Protein AF-A0A117SLN0-F1 (afdb_monomer_lite)

Sequence (220 aa):
MFHHNGNNTPGLVTRYDLVVLDEVQSIQGDSTGELVAGLKVYLESGRFSRGNTEASAEAGFVMLGNITLDEDHNPMYMEDGIFNEIPNFLRETAFIDRLHGIIAGWLMPRISKDTPSKYLGFKGDFFSEVLHNLRSEPQFTDYVNLNMHLLNCNDLRDRKAIVRLATAYLKIIFPDLNVTNEEFVKYCVRPAVDLRQRIRDELYKMDREYAKAKIEVADG

Radius of gyration: 18.85 Å; chains: 1; bounding box: 48×46×51 Å

Foldseek 3Di:
DQADPVPRDGDPQAPDQADEAEAQLPDDADPVLQVLVQLLCCLVPQWGDRPPDIDHGNHHYYYHHDADADPVLHGPCVLLFRCVSGDPSCLDLSNLLSDLFDDPCSPDDDDDPPNDDPDDDDDPVVVVVLVVVLVPDCVLLVVCVVLWDKDQQPDPSNVVSLSNQLSSQCCVPPVVNPDDSVRSCVRRRVVSNNGSLSSLSRSVSSDVVRDNTDMDTDDD

Secondary structure (DSSP, 8-state):
--EETTTTEE-GGGT-SEEEE-SGGGPPPPTT-HHHHHHHHHHHHSEEEETTEEEE---EEEE-----B-TTS-BTTTTT-GGGGS-GGG--HHHHTT------GGGSPPP-TT-S-SS----HHHHHHHHHHHHT-THHHHHHHHH--EES---HHHHHHHHHHHHHHHHHH-TT----HHHHIIIIIHHHHHHHHHHHHHHHHH-TTS-----EEPP-

pLDDT: mean 89.31, std 8.75, range [56.56, 98.5]

Structure (mmCIF, N/CA/C/O backbone):
data_AF-A0A117SLN0-F1
#
_entry.id   AF-A0A117SLN0-F1
#
loop_
_atom_site.group_PDB
_atom_site.id
_atom_site.type_symbol
_atom_site.label_atom_id
_atom_site.label_alt_id
_atom_site.label_comp_id
_atom_site.label_asym_id
_atom_site.label_entity_id
_atom_site.label_seq_id
_atom_site.pdbx_PDB_ins_code
_atom_site.Cartn_x
_atom_site.Cartn_y
_atom_site.Cartn_z
_atom_site.occupancy
_atom_site.B_iso_or_equiv
_atom_site.auth_seq_id
_atom_site.auth_comp_id
_atom_site.auth_asym_id
_atom_site.auth_atom_id
_atom_site.pdbx_PDB_model_num
ATOM 1 N N . MET A 1 1 ? 5.416 9.900 -17.569 1.00 73.00 1 MET A N 1
ATOM 2 C CA . MET A 1 1 ? 5.181 9.848 -16.107 1.00 73.00 1 MET A CA 1
ATOM 3 C C . MET A 1 1 ? 5.643 11.126 -15.408 1.00 73.00 1 MET A C 1
ATOM 5 O O . MET A 1 1 ? 4.794 11.834 -14.887 1.00 73.00 1 MET A O 1
ATOM 9 N N . PHE A 1 2 ? 6.937 11.459 -15.450 1.00 72.69 2 PHE A N 1
ATOM 10 C CA . PHE A 1 2 ? 7.513 12.598 -14.714 1.00 72.69 2 PHE A CA 1
ATOM 11 C C . PHE A 1 2 ? 7.521 13.923 -15.489 1.00 72.69 2 PHE A C 1
ATOM 13 O O . PHE A 1 2 ? 7.229 14.980 -14.934 1.00 72.69 2 PHE A O 1
ATOM 20 N N . HIS A 1 3 ? 7.782 13.872 -16.796 1.00 71.75 3 HIS A N 1
ATOM 21 C CA . HIS A 1 3 ? 7.861 15.058 -17.643 1.00 71.75 3 HIS A CA 1
ATOM 22 C C . HIS A 1 3 ? 7.414 14.744 -19.073 1.00 71.75 3 HIS A C 1
ATOM 24 O O . HIS A 1 3 ? 7.568 13.612 -19.535 1.00 71.75 3 HIS A O 1
ATOM 30 N N . HIS A 1 4 ? 6.847 15.732 -19.768 1.00 64.56 4 HIS A N 1
ATOM 31 C CA . HIS A 1 4 ? 6.574 15.634 -21.198 1.00 64.56 4 HIS A CA 1
ATOM 32 C C . HIS A 1 4 ? 7.542 16.537 -21.968 1.00 64.56 4 HIS A C 1
ATOM 34 O O . HIS A 1 4 ? 7.399 17.760 -21.963 1.00 64.56 4 HIS A O 1
ATOM 40 N N . ASN A 1 5 ? 8.526 15.924 -22.634 1.00 61.88 5 ASN A N 1
ATOM 41 C CA . ASN A 1 5 ? 9.625 16.641 -23.290 1.00 61.88 5 ASN A CA 1
ATOM 42 C C . ASN A 1 5 ? 9.172 17.501 -24.483 1.00 61.88 5 ASN A C 1
ATOM 44 O O . ASN A 1 5 ? 9.809 18.510 -24.755 1.00 61.88 5 ASN A O 1
ATOM 48 N N . GLY A 1 6 ? 8.065 17.153 -25.154 1.00 63.31 6 GLY A N 1
ATOM 49 C CA . GLY A 1 6 ? 7.573 17.893 -26.325 1.00 63.31 6 GLY A CA 1
ATOM 50 C C . GLY A 1 6 ? 7.008 19.280 -26.003 1.00 63.31 6 GLY A C 1
ATOM 51 O O . GLY A 1 6 ? 7.263 20.225 -26.739 1.00 63.31 6 GLY A O 1
ATOM 52 N N . ASN A 1 7 ? 6.299 19.419 -24.875 1.00 65.75 7 ASN A N 1
ATOM 53 C CA . ASN A 1 7 ? 5.601 20.666 -24.515 1.00 65.75 7 ASN A CA 1
ATOM 54 C C . ASN A 1 7 ? 6.098 21.293 -23.201 1.00 65.75 7 ASN A C 1
ATOM 56 O O . ASN A 1 7 ? 5.479 22.230 -22.702 1.00 65.75 7 ASN A O 1
ATOM 60 N N . ASN A 1 8 ? 7.174 20.766 -22.602 1.00 62.88 8 ASN A N 1
ATOM 61 C CA . ASN A 1 8 ? 7.709 21.202 -21.303 1.00 62.88 8 ASN A CA 1
ATOM 62 C C . ASN A 1 8 ? 6.635 21.280 -20.196 1.00 62.88 8 ASN A C 1
ATOM 64 O O . ASN A 1 8 ? 6.644 22.167 -19.339 1.00 62.88 8 ASN A O 1
ATOM 68 N N . THR A 1 9 ? 5.662 20.368 -20.230 1.00 68.25 9 THR A N 1
ATOM 69 C CA . THR A 1 9 ? 4.570 20.346 -19.256 1.00 68.25 9 THR A CA 1
ATOM 70 C C . THR A 1 9 ? 4.876 19.386 -18.105 1.00 68.25 9 THR A C 1
ATOM 72 O O . THR A 1 9 ? 5.398 18.291 -18.356 1.00 68.25 9 THR A O 1
ATOM 75 N N . PRO A 1 10 ? 4.487 19.731 -16.860 1.00 69.50 10 PRO A N 1
ATOM 76 C CA . PRO A 1 10 ? 4.591 18.829 -15.715 1.00 69.50 10 PRO A CA 1
ATOM 77 C C . PRO A 1 10 ? 3.873 17.496 -15.972 1.00 69.50 10 PRO A C 1
ATOM 79 O O . PRO A 1 10 ? 2.776 17.493 -16.550 1.00 69.50 10 PRO A O 1
ATOM 82 N N . GLY A 1 11 ? 4.505 16.383 -15.579 1.00 79.56 11 GLY A N 1
ATOM 83 C CA . GLY A 1 11 ? 3.992 15.024 -15.768 1.00 79.56 11 GLY A CA 1
ATOM 84 C C . GLY A 1 11 ? 2.858 14.645 -14.810 1.00 79.56 11 GLY A C 1
ATOM 85 O O . GLY A 1 11 ? 2.457 15.426 -13.952 1.00 79.56 11 GLY A O 1
ATOM 86 N N . LEU A 1 12 ? 2.342 13.422 -14.948 1.00 83.56 12 LEU A N 1
ATOM 87 C CA . LEU A 1 12 ? 1.153 12.930 -14.237 1.00 83.56 12 LEU A CA 1
ATOM 88 C C . LEU A 1 12 ? 1.274 13.043 -12.712 1.00 83.56 12 LEU A C 1
ATOM 90 O O . LEU A 1 12 ? 0.340 13.498 -12.063 1.00 83.56 12 LEU A O 1
ATOM 94 N N . VAL A 1 13 ? 2.443 12.716 -12.154 1.00 85.25 13 VAL A N 1
ATOM 95 C CA . VAL A 1 13 ? 2.683 12.733 -10.697 1.00 85.25 13 VAL A CA 1
ATOM 96 C C . VAL A 1 13 ? 2.523 14.122 -10.063 1.00 85.25 13 VAL A C 1
ATOM 98 O O . VAL A 1 13 ? 2.329 14.228 -8.862 1.00 85.25 13 VAL A O 1
ATOM 101 N N . THR A 1 14 ? 2.578 15.194 -10.859 1.00 84.38 14 THR A N 1
ATOM 102 C CA . THR A 1 14 ? 2.384 16.574 -10.372 1.00 84.38 14 THR A CA 1
ATOM 103 C C . THR A 1 14 ? 0.935 17.052 -10.423 1.00 84.38 14 THR A C 1
ATOM 105 O O . THR A 1 14 ? 0.649 18.152 -9.966 1.00 84.38 14 THR A O 1
ATOM 108 N N . ARG A 1 15 ? 0.032 16.274 -11.033 1.00 85.31 15 ARG A N 1
ATOM 109 C CA . ARG A 1 15 ? -1.346 16.699 -11.330 1.00 85.31 15 ARG A CA 1
ATOM 110 C C . ARG A 1 15 ? -2.416 15.891 -10.608 1.00 85.31 15 ARG A C 1
ATOM 112 O O . ARG A 1 15 ? -3.550 16.344 -10.550 1.00 85.31 15 ARG A O 1
ATOM 119 N N . TYR A 1 16 ? -2.075 14.698 -10.134 1.00 90.12 16 TYR A N 1
ATOM 120 C CA . TYR A 1 16 ? -3.024 13.739 -9.579 1.00 90.12 16 TYR A CA 1
ATOM 121 C C . TYR A 1 16 ? -2.549 13.240 -8.217 1.00 90.12 16 TYR A C 1
ATOM 123 O O . TYR A 1 16 ? -1.349 13.071 -8.012 1.00 90.12 16 TYR A O 1
ATOM 131 N N . ASP A 1 17 ? -3.486 12.913 -7.327 1.00 91.19 17 ASP A N 1
ATOM 132 C CA . ASP A 1 17 ? -3.182 12.297 -6.026 1.00 91.19 17 ASP A CA 1
ATOM 133 C C . ASP A 1 17 ? -2.729 10.841 -6.132 1.00 91.19 17 ASP A C 1
ATOM 135 O O . ASP A 1 17 ? -2.174 10.289 -5.180 1.00 91.19 17 ASP A O 1
ATOM 139 N N . LEU A 1 18 ? -3.000 10.195 -7.267 1.00 91.62 18 LEU A N 1
ATOM 140 C CA . LEU A 1 18 ? -2.724 8.789 -7.515 1.00 91.62 18 LEU A CA 1
ATOM 141 C C . LEU A 1 18 ? -2.413 8.566 -8.995 1.00 91.62 18 LEU A C 1
ATOM 143 O O . LEU A 1 18 ? -3.148 9.015 -9.872 1.00 91.62 18 LEU A O 1
ATOM 147 N N . VAL A 1 19 ? -1.345 7.821 -9.264 1.00 91.44 19 VAL A N 1
ATOM 148 C CA . VAL A 1 19 ? -1.029 7.281 -10.586 1.00 91.44 19 VAL A CA 1
ATOM 149 C C . VAL A 1 19 ? -1.164 5.764 -10.528 1.00 91.44 19 VAL A C 1
ATOM 151 O O . VAL A 1 19 ? -0.517 5.110 -9.709 1.00 91.44 19 VAL A O 1
ATOM 154 N N . VAL A 1 20 ? -2.007 5.215 -11.402 1.00 91.94 20 VAL A N 1
ATOM 155 C CA . VAL A 1 20 ? -2.214 3.771 -11.542 1.00 91.94 20 VAL A CA 1
ATOM 156 C C . VAL A 1 20 ? -1.526 3.293 -12.814 1.00 91.94 20 VAL A C 1
ATOM 158 O O . VAL A 1 20 ? -1.751 3.843 -13.891 1.00 91.94 20 VAL A O 1
ATOM 161 N N . LEU A 1 21 ? -0.679 2.281 -12.676 1.00 89.12 21 LEU A N 1
ATOM 162 C CA . LEU A 1 21 ? -0.133 1.511 -13.781 1.00 89.12 21 LEU A CA 1
ATOM 163 C C . LEU A 1 21 ? -0.928 0.224 -13.915 1.00 89.12 21 LEU A C 1
ATOM 165 O O . LEU A 1 21 ? -0.765 -0.685 -13.103 1.00 89.12 21 LEU A O 1
ATOM 169 N N . ASP A 1 22 ? -1.790 0.176 -14.920 1.00 89.75 22 ASP A N 1
ATOM 170 C CA . ASP A 1 22 ? -2.518 -1.040 -15.250 1.00 89.75 22 ASP A CA 1
ATOM 171 C C . ASP A 1 22 ? -1.654 -1.992 -16.085 1.00 89.75 22 ASP A C 1
ATOM 173 O O . ASP A 1 22 ? -0.730 -1.550 -16.772 1.00 89.75 22 ASP A O 1
ATOM 177 N N . GLU A 1 23 ? -1.943 -3.288 -15.990 1.00 85.38 23 GLU A N 1
ATOM 178 C CA . GLU A 1 23 ? -1.246 -4.363 -16.704 1.00 85.38 23 GLU A CA 1
ATOM 179 C C . GLU A 1 23 ? 0.281 -4.223 -16.655 1.00 85.38 23 GLU A C 1
ATOM 181 O O . GLU A 1 23 ? 0.964 -4.223 -17.682 1.00 85.38 23 GLU A O 1
ATOM 186 N N . VAL A 1 24 ? 0.841 -4.118 -15.446 1.00 87.44 24 VAL A N 1
ATOM 187 C CA . VAL A 1 24 ? 2.263 -3.801 -15.230 1.00 87.44 24 VAL A CA 1
ATOM 188 C C . VAL A 1 24 ? 3.220 -4.755 -15.966 1.00 87.44 24 VAL A C 1
ATOM 190 O O . VAL A 1 24 ? 4.329 -4.367 -16.315 1.00 87.44 24 VAL A O 1
ATOM 193 N N . GLN A 1 25 ? 2.774 -5.980 -16.261 1.00 83.69 25 GLN A N 1
ATOM 194 C CA . GLN A 1 25 ? 3.475 -6.996 -17.059 1.00 83.69 25 GLN A CA 1
ATOM 195 C C . GLN A 1 25 ? 3.782 -6.556 -18.498 1.00 83.69 25 GLN A C 1
ATOM 197 O O . GLN A 1 25 ? 4.783 -6.975 -19.073 1.00 83.69 25 GLN A O 1
ATOM 202 N N . SER A 1 26 ? 2.918 -5.724 -19.079 1.00 81.44 26 SER A N 1
ATOM 203 C CA . SER A 1 26 ? 3.022 -5.236 -20.458 1.00 81.44 26 SER A CA 1
ATOM 204 C C . SER A 1 26 ? 3.951 -4.029 -20.603 1.00 81.44 26 SER A C 1
ATOM 206 O O . SER A 1 26 ? 4.344 -3.669 -21.717 1.00 81.44 26 SER A O 1
ATOM 208 N N . ILE A 1 27 ? 4.309 -3.392 -19.485 1.00 80.25 27 ILE A N 1
ATOM 209 C CA . ILE A 1 27 ? 5.101 -2.169 -19.496 1.00 80.25 27 ILE A CA 1
ATOM 210 C C . ILE A 1 27 ? 6.517 -2.508 -19.937 1.00 80.25 27 ILE A C 1
ATOM 212 O O . ILE A 1 27 ? 7.191 -3.352 -19.350 1.00 80.25 27 ILE A O 1
ATOM 216 N N . GLN A 1 28 ? 6.981 -1.806 -20.965 1.00 73.38 28 GLN A N 1
ATOM 217 C CA . GLN A 1 28 ? 8.361 -1.878 -21.419 1.00 73.38 28 GLN A CA 1
ATOM 218 C C . GLN A 1 28 ? 9.152 -0.744 -20.775 1.00 73.38 28 GLN A C 1
ATOM 220 O O . GLN A 1 28 ? 8.734 0.416 -20.803 1.00 73.38 28 GLN A O 1
ATOM 225 N N . GLY A 1 29 ? 10.287 -1.091 -20.171 1.00 67.75 29 GLY A N 1
ATOM 226 C CA . GLY A 1 29 ? 11.245 -0.101 -19.698 1.00 67.75 29 GLY A CA 1
ATOM 227 C C . GLY A 1 29 ? 11.821 0.690 -20.870 1.00 67.75 29 GLY A C 1
ATOM 228 O O . GLY A 1 29 ? 11.853 0.216 -22.008 1.00 67.75 29 GLY A O 1
ATOM 229 N N . ASP A 1 30 ? 12.293 1.898 -20.593 1.00 70.88 30 ASP A N 1
ATOM 230 C CA . ASP A 1 30 ? 13.107 2.618 -21.556 1.00 70.88 30 ASP A CA 1
ATOM 231 C C . ASP A 1 30 ? 14.458 1.906 -21.722 1.00 70.88 30 ASP A C 1
ATOM 233 O O . ASP A 1 30 ? 15.013 1.363 -20.766 1.00 70.88 30 ASP A O 1
ATOM 237 N N . SER A 1 31 ? 15.017 1.923 -22.934 1.00 64.06 31 SER A N 1
ATOM 238 C CA . SER A 1 31 ? 16.308 1.282 -23.238 1.00 64.06 31 SER A CA 1
ATOM 239 C C . SER A 1 31 ? 17.471 1.803 -22.383 1.00 64.06 31 SER A C 1
ATOM 241 O O . SER A 1 31 ? 18.517 1.166 -22.309 1.00 64.06 31 SER A O 1
ATOM 243 N N . THR A 1 32 ? 17.290 2.968 -21.760 1.00 67.94 32 THR A N 1
ATOM 244 C CA . THR A 1 32 ? 18.255 3.691 -20.928 1.00 67.94 32 THR A CA 1
ATOM 245 C C . THR A 1 32 ? 18.074 3.469 -19.420 1.00 67.94 32 THR A C 1
ATOM 247 O O . THR A 1 32 ? 18.972 3.817 -18.657 1.00 67.94 32 THR A O 1
ATOM 250 N N . GLY A 1 33 ? 16.966 2.866 -18.968 1.00 72.50 33 GLY A N 1
ATOM 251 C CA . GLY A 1 33 ? 16.665 2.634 -17.547 1.00 72.50 33 GLY A CA 1
ATOM 252 C C . GLY A 1 33 ? 16.317 3.889 -16.724 1.00 72.50 33 GLY A C 1
ATOM 253 O O . GLY A 1 33 ? 16.206 3.817 -15.495 1.00 72.50 33 GLY A O 1
ATOM 254 N N . GLU A 1 34 ? 16.123 5.039 -17.369 1.00 76.88 34 GLU A N 1
ATOM 255 C CA . GLU A 1 34 ? 15.769 6.320 -16.754 1.00 76.88 34 GLU A CA 1
ATOM 256 C C . GLU A 1 34 ? 14.427 6.258 -16.024 1.00 76.88 34 GLU A C 1
ATOM 258 O O . GLU A 1 34 ? 14.277 6.864 -14.959 1.00 76.88 34 GLU A O 1
ATOM 263 N N . LEU A 1 35 ? 13.452 5.504 -16.547 1.00 76.31 35 LEU A N 1
ATOM 264 C CA . LEU A 1 35 ? 12.140 5.373 -15.914 1.00 76.31 35 LEU A CA 1
ATOM 265 C C . LEU A 1 35 ? 12.265 4.740 -14.525 1.00 76.31 35 LEU A C 1
ATOM 267 O O . LEU A 1 35 ? 11.653 5.215 -13.568 1.00 76.31 35 LEU A O 1
ATOM 271 N N . VAL A 1 36 ? 13.080 3.691 -14.409 1.00 76.38 36 VAL A N 1
ATOM 272 C CA . VAL A 1 36 ? 13.295 2.965 -13.151 1.00 76.38 36 VAL A CA 1
ATOM 273 C C . VAL A 1 36 ? 14.080 3.799 -12.161 1.00 76.38 36 VAL A C 1
ATOM 275 O O . VAL A 1 36 ? 13.714 3.874 -10.987 1.00 76.38 36 VAL A O 1
ATOM 278 N N . ALA A 1 37 ? 15.148 4.448 -12.626 1.00 79.50 37 ALA A N 1
ATOM 279 C CA . ALA A 1 37 ? 15.928 5.350 -11.794 1.00 79.50 37 ALA A CA 1
ATOM 280 C C . ALA A 1 37 ? 15.044 6.481 -11.240 1.00 79.50 37 ALA A C 1
ATOM 282 O O . ALA A 1 37 ? 15.036 6.723 -10.032 1.00 79.50 37 ALA A O 1
ATOM 283 N N . GLY A 1 38 ? 14.224 7.099 -12.097 1.00 82.56 38 GLY A N 1
ATOM 284 C CA . GLY A 1 38 ? 13.265 8.129 -11.704 1.00 82.56 38 GLY A CA 1
ATOM 285 C C . GLY A 1 38 ? 12.234 7.627 -10.691 1.00 82.56 38 GLY A C 1
ATOM 286 O O . GLY A 1 38 ? 12.002 8.283 -9.678 1.00 82.56 38 GLY A O 1
ATOM 287 N N . LEU A 1 39 ? 11.669 6.434 -10.909 1.00 82.38 39 LEU A N 1
ATOM 288 C CA . LEU A 1 39 ? 10.733 5.803 -9.974 1.00 82.38 39 LEU A CA 1
ATOM 289 C C . LEU A 1 39 ? 11.359 5.542 -8.602 1.00 82.38 39 LEU A C 1
ATOM 291 O O . LEU A 1 39 ? 10.728 5.832 -7.591 1.00 82.38 39 LEU A O 1
ATOM 295 N N . LYS A 1 40 ? 12.598 5.044 -8.537 1.00 82.69 40 LYS A N 1
ATOM 296 C CA . LYS A 1 40 ? 13.285 4.802 -7.257 1.00 82.69 40 LYS A CA 1
ATOM 297 C C . LYS A 1 40 ? 13.480 6.090 -6.462 1.00 82.69 40 LYS A C 1
ATOM 299 O O . LYS A 1 40 ? 13.165 6.122 -5.273 1.00 82.69 40 LYS A O 1
ATOM 304 N N . VAL A 1 41 ? 13.968 7.149 -7.114 1.00 86.00 41 VAL A N 1
ATOM 305 C CA . VAL A 1 41 ? 14.160 8.464 -6.476 1.00 86.00 41 VAL A CA 1
ATOM 306 C C . VAL A 1 41 ? 12.820 9.018 -5.989 1.00 86.00 41 VAL A C 1
ATOM 308 O O . VAL A 1 41 ? 12.717 9.489 -4.849 1.00 86.00 41 VAL A O 1
ATOM 311 N N . TYR A 1 42 ? 11.782 8.885 -6.815 1.00 87.88 42 TYR A N 1
ATOM 312 C CA . TYR A 1 42 ? 10.441 9.345 -6.490 1.00 87.88 42 TYR A CA 1
ATOM 313 C C . TYR A 1 42 ? 9.828 8.597 -5.305 1.00 87.88 42 TYR A C 1
ATOM 315 O O . TYR A 1 42 ? 9.332 9.230 -4.378 1.00 87.88 42 TYR A O 1
ATOM 323 N N . LEU A 1 43 ? 9.913 7.268 -5.272 1.00 85.62 43 LEU A N 1
ATOM 324 C CA . LEU A 1 43 ? 9.355 6.467 -4.179 1.00 85.62 43 LEU A CA 1
ATOM 325 C C . LEU A 1 43 ? 10.098 6.667 -2.850 1.00 85.62 43 LEU A C 1
ATOM 327 O O . LEU A 1 43 ? 9.500 6.525 -1.785 1.00 85.62 43 LEU A O 1
ATOM 331 N N . GLU A 1 44 ? 11.384 7.026 -2.889 1.00 84.56 44 GLU A N 1
ATOM 332 C CA . GLU A 1 44 ? 12.148 7.343 -1.679 1.00 84.56 44 GLU A CA 1
ATOM 333 C C . GLU A 1 44 ? 11.773 8.717 -1.100 1.00 84.56 44 GLU A C 1
ATOM 335 O O . GLU A 1 44 ? 11.522 8.855 0.100 1.00 84.56 44 GLU A O 1
ATOM 340 N N . SER A 1 45 ? 11.747 9.739 -1.959 1.00 84.50 45 SER A N 1
ATOM 341 C CA . SER A 1 45 ? 11.808 11.144 -1.533 1.00 84.50 45 SER A CA 1
ATOM 342 C C . SER A 1 45 ? 10.609 11.996 -1.953 1.00 84.50 45 SER A C 1
ATOM 344 O O . SER A 1 45 ? 10.488 13.136 -1.508 1.00 84.50 45 SER A O 1
ATOM 346 N N . GLY A 1 46 ? 9.729 11.475 -2.811 1.00 86.25 46 GLY A N 1
ATOM 347 C CA . GLY A 1 46 ? 8.677 12.246 -3.477 1.00 86.25 46 GLY A CA 1
ATOM 348 C C . GLY A 1 46 ? 9.215 13.215 -4.534 1.00 86.25 46 GLY A C 1
ATOM 349 O O . GLY A 1 46 ? 8.492 14.109 -4.968 1.00 86.25 46 GLY A O 1
ATOM 350 N N . ARG A 1 47 ? 10.485 13.086 -4.936 1.00 86.75 47 ARG A N 1
ATOM 351 C CA . ARG A 1 47 ? 11.149 14.016 -5.858 1.00 86.75 47 ARG A CA 1
ATOM 352 C C . ARG A 1 47 ? 11.517 13.361 -7.177 1.00 86.75 47 ARG A C 1
ATOM 354 O O . ARG A 1 47 ? 11.703 12.151 -7.251 1.00 86.75 47 ARG A O 1
ATOM 361 N N . PHE A 1 48 ? 11.612 14.162 -8.228 1.00 85.06 48 PHE A N 1
ATOM 362 C CA . PHE A 1 48 ? 11.990 13.705 -9.559 1.00 85.06 48 PHE A CA 1
ATOM 363 C C . PHE A 1 48 ? 12.746 14.797 -10.322 1.00 85.06 48 PHE A C 1
ATOM 365 O O . PHE A 1 48 ? 12.588 15.993 -10.061 1.00 85.06 48 PHE A O 1
ATOM 372 N N . SER A 1 49 ? 13.564 14.381 -11.287 1.00 79.31 49 SER A N 1
ATOM 373 C CA . SER A 1 49 ? 14.308 15.297 -12.151 1.00 79.31 49 SER A CA 1
ATOM 374 C C . SER A 1 49 ? 13.436 15.801 -13.302 1.00 79.31 49 SER A C 1
ATOM 376 O O . SER A 1 49 ? 12.760 15.033 -13.990 1.00 79.31 49 SER A O 1
ATOM 378 N N . ARG A 1 50 ? 13.488 17.109 -13.541 1.00 71.75 50 ARG A N 1
ATOM 379 C CA . ARG A 1 50 ? 12.878 17.807 -14.672 1.00 71.75 50 ARG A CA 1
ATOM 380 C C . ARG A 1 50 ? 13.963 18.615 -15.380 1.00 71.75 50 ARG A C 1
ATOM 382 O O . ARG A 1 50 ? 14.282 19.732 -14.968 1.00 71.75 50 ARG A O 1
ATOM 389 N N . GLY A 1 51 ? 14.544 18.044 -16.435 1.00 72.56 51 GLY A N 1
ATOM 390 C CA . GLY A 1 51 ? 15.723 18.620 -17.089 1.00 72.56 51 GLY A CA 1
ATOM 391 C C . GLY A 1 51 ? 16.865 18.788 -16.082 1.00 72.56 51 GLY A C 1
ATOM 392 O O . GLY A 1 51 ? 17.261 17.817 -15.448 1.00 72.56 51 GLY A O 1
ATOM 393 N N . ASN A 1 52 ? 17.325 20.026 -15.881 1.00 70.75 52 ASN A N 1
ATOM 394 C CA . ASN A 1 52 ? 18.392 20.362 -14.926 1.00 70.75 52 ASN A CA 1
ATOM 395 C C . ASN A 1 52 ? 17.881 20.763 -13.527 1.00 70.75 52 ASN A C 1
ATOM 397 O O . ASN A 1 52 ? 18.670 21.204 -12.695 1.00 70.75 52 ASN A O 1
ATOM 401 N N . THR A 1 53 ? 16.574 20.669 -13.268 1.00 73.88 53 THR A N 1
ATOM 402 C CA . THR A 1 53 ? 15.960 21.077 -11.993 1.00 73.88 53 THR A CA 1
ATOM 403 C C . THR A 1 53 ? 15.261 19.914 -11.300 1.00 73.88 53 THR A C 1
ATOM 405 O O . THR A 1 53 ? 14.724 19.027 -11.959 1.00 73.88 53 THR A O 1
ATOM 408 N N . GLU A 1 54 ? 15.243 19.927 -9.972 1.00 82.56 54 GLU A N 1
ATOM 409 C CA . GLU A 1 54 ? 14.504 18.974 -9.139 1.00 82.56 54 GLU A CA 1
ATOM 410 C C . GLU A 1 54 ? 13.101 19.513 -8.824 1.00 82.56 54 GLU A C 1
ATOM 412 O O . GLU A 1 54 ? 12.923 20.711 -8.598 1.00 82.56 54 GLU A O 1
ATOM 417 N N . ALA A 1 55 ? 12.100 18.635 -8.813 1.00 84.88 55 ALA A N 1
ATOM 418 C CA . ALA A 1 55 ? 10.727 18.958 -8.434 1.00 84.88 55 ALA A CA 1
ATOM 419 C C . ALA A 1 55 ? 10.174 17.904 -7.465 1.00 84.88 55 ALA A C 1
ATOM 421 O O . ALA A 1 55 ? 10.628 16.759 -7.464 1.00 84.88 55 ALA A O 1
ATOM 422 N N . SER A 1 56 ? 9.182 18.280 -6.656 1.00 87.00 56 SER A N 1
ATOM 423 C CA . SER A 1 56 ? 8.462 17.377 -5.754 1.00 87.00 56 SER A CA 1
ATOM 424 C C . SER A 1 56 ? 7.042 17.094 -6.245 1.00 87.00 56 SER A C 1
ATOM 426 O O . SER A 1 56 ? 6.444 17.882 -6.980 1.00 87.00 56 SER A O 1
ATOM 428 N N . ALA A 1 57 ? 6.512 15.943 -5.845 1.00 89.06 57 ALA A N 1
ATOM 429 C CA . ALA A 1 57 ? 5.150 15.512 -6.116 1.00 89.06 57 ALA A CA 1
ATOM 430 C C . ALA A 1 57 ? 4.658 14.566 -5.012 1.00 89.06 57 ALA A C 1
ATOM 432 O O . ALA A 1 57 ? 5.430 13.782 -4.462 1.00 89.06 57 ALA A O 1
ATOM 433 N N . GLU A 1 58 ? 3.355 14.584 -4.740 1.00 88.00 58 GLU A N 1
ATOM 434 C CA . GLU A 1 58 ? 2.750 13.827 -3.633 1.00 88.00 58 GLU A CA 1
ATOM 435 C C . GLU A 1 58 ? 1.862 12.662 -4.082 1.00 88.00 58 GLU A C 1
ATOM 437 O O . GLU A 1 58 ? 1.267 11.983 -3.238 1.00 88.00 58 GLU A O 1
ATOM 442 N N . ALA A 1 59 ? 1.779 12.416 -5.392 1.00 92.12 59 ALA A N 1
ATOM 443 C CA . ALA A 1 59 ? 0.999 11.326 -5.955 1.00 92.12 59 ALA A CA 1
ATOM 444 C C . ALA A 1 59 ? 1.368 9.967 -5.333 1.00 92.12 59 ALA A C 1
ATOM 446 O O . ALA A 1 59 ? 2.530 9.569 -5.249 1.00 92.12 59 ALA A O 1
ATOM 447 N N . GLY A 1 60 ? 0.351 9.217 -4.920 1.00 91.19 60 GLY A N 1
ATOM 448 C CA . GLY A 1 60 ? 0.481 7.791 -4.669 1.00 91.19 60 GLY A CA 1
ATOM 449 C C . GLY A 1 60 ? 0.753 7.034 -5.966 1.00 91.19 60 GLY A C 1
ATOM 450 O O . GLY A 1 60 ? 0.471 7.515 -7.066 1.00 91.19 60 GLY A O 1
ATOM 451 N N . PHE A 1 61 ? 1.260 5.817 -5.828 1.00 90.50 61 PHE A N 1
ATOM 452 C CA . PHE A 1 61 ? 1.533 4.937 -6.953 1.00 90.50 61 PHE A CA 1
ATOM 453 C C . PHE A 1 61 ? 0.927 3.564 -6.695 1.00 90.50 61 PHE A C 1
ATOM 455 O O . PHE A 1 61 ? 1.148 2.987 -5.630 1.00 90.50 61 PHE A O 1
ATOM 462 N N . VAL A 1 62 ? 0.165 3.052 -7.659 1.00 93.31 62 VAL A N 1
ATOM 463 C CA . VAL A 1 62 ? -0.424 1.708 -7.623 1.00 93.31 62 VAL A CA 1
ATOM 464 C C . VAL A 1 62 ? -0.077 0.997 -8.919 1.00 93.31 62 VAL A C 1
ATOM 466 O O . VAL A 1 62 ? -0.212 1.566 -9.997 1.00 93.31 62 VAL A O 1
ATOM 469 N N . MET A 1 63 ? 0.366 -0.251 -8.809 1.00 92.06 63 MET A N 1
ATOM 470 C CA . MET A 1 63 ? 0.598 -1.133 -9.949 1.00 92.06 63 MET A CA 1
ATOM 471 C C . MET A 1 63 ? -0.411 -2.268 -9.884 1.00 92.06 63 MET A C 1
ATOM 473 O O . MET A 1 63 ? -0.527 -2.928 -8.851 1.00 92.06 63 MET A O 1
ATOM 477 N N . LEU A 1 64 ? -1.126 -2.483 -10.980 1.00 92.69 64 LEU A N 1
ATOM 478 C CA . LEU A 1 64 ? -2.017 -3.616 -11.157 1.00 92.69 64 LEU A CA 1
ATOM 479 C C . LEU A 1 64 ? -1.276 -4.647 -12.002 1.00 92.69 64 LEU A C 1
ATOM 481 O O . LEU A 1 64 ? -0.827 -4.369 -13.114 1.00 92.69 64 LEU A O 1
ATOM 485 N N . GLY A 1 65 ? -1.083 -5.827 -11.428 1.00 89.75 65 GLY A N 1
ATOM 486 C CA . GLY A 1 65 ? -0.430 -6.949 -12.080 1.00 89.75 65 GLY A CA 1
ATOM 487 C C . GLY A 1 65 ? -1.315 -8.175 -11.997 1.00 89.75 65 GLY A C 1
ATOM 488 O O . GLY A 1 65 ? -1.939 -8.426 -10.966 1.00 89.75 65 GLY A O 1
ATOM 489 N N . ASN A 1 66 ? -1.347 -8.934 -13.085 1.00 87.50 66 ASN A N 1
ATOM 490 C CA . ASN A 1 66 ? -1.906 -10.273 -13.062 1.00 87.50 66 ASN A CA 1
ATOM 491 C C . ASN A 1 66 ? -0.853 -11.233 -12.510 1.00 87.50 66 ASN A C 1
ATOM 493 O O . ASN A 1 66 ? 0.345 -11.024 -12.690 1.00 87.50 66 ASN A O 1
ATOM 497 N N . ILE A 1 67 ? -1.308 -12.274 -11.832 1.00 89.56 67 ILE A N 1
ATOM 498 C CA . ILE A 1 67 ? -0.468 -13.389 -11.405 1.00 89.56 67 ILE A CA 1
ATOM 499 C C . ILE A 1 67 ? -1.142 -14.680 -11.845 1.00 89.56 67 ILE A C 1
ATOM 501 O O . ILE A 1 67 ? -2.374 -14.742 -11.939 1.00 89.56 67 ILE A O 1
ATOM 505 N N . THR A 1 68 ? -0.352 -15.703 -12.133 1.00 91.19 68 THR A N 1
ATOM 506 C CA . THR A 1 68 ? -0.893 -16.989 -12.553 1.00 91.19 68 THR A CA 1
ATOM 507 C C . THR A 1 68 ? -1.380 -17.757 -11.329 1.00 91.19 68 THR A C 1
ATOM 509 O O . THR A 1 68 ? -0.646 -17.914 -10.351 1.00 91.19 68 THR A O 1
ATOM 512 N N . LEU A 1 69 ? -2.626 -18.231 -11.380 1.00 91.69 69 LEU A N 1
ATOM 513 C CA . LEU A 1 69 ? -3.264 -18.979 -10.298 1.00 91.69 69 LEU A CA 1
ATOM 514 C C . LEU A 1 69 ? -3.418 -20.457 -10.662 1.00 91.69 69 LEU A C 1
ATOM 516 O O . LEU A 1 69 ? -3.638 -20.782 -11.830 1.00 91.69 69 LEU A O 1
ATOM 520 N N . ASP A 1 70 ? -3.325 -21.325 -9.659 1.00 91.06 70 ASP A N 1
ATOM 521 C CA . ASP A 1 70 ? -3.654 -22.745 -9.775 1.00 91.06 70 ASP A CA 1
ATOM 522 C C . ASP A 1 70 ? -5.176 -23.003 -9.707 1.00 91.06 70 ASP A C 1
ATOM 524 O O . ASP A 1 70 ? -5.997 -22.080 -9.647 1.00 91.06 70 ASP A O 1
ATOM 528 N N . GLU A 1 71 ? -5.565 -24.281 -9.739 1.00 90.62 71 GLU A N 1
ATOM 529 C CA . GLU A 1 71 ? -6.968 -24.716 -9.674 1.00 90.62 71 GLU A CA 1
ATOM 530 C C . GLU A 1 71 ? -7.659 -24.297 -8.359 1.00 90.62 71 GLU A C 1
ATOM 532 O O . GLU A 1 71 ? -8.858 -23.999 -8.350 1.00 90.62 71 GLU A O 1
ATOM 537 N N . ASP A 1 72 ? -6.887 -24.175 -7.277 1.00 89.19 72 ASP A N 1
ATOM 538 C CA . ASP A 1 72 ? -7.331 -23.752 -5.947 1.00 89.19 72 ASP A CA 1
ATOM 539 C C . ASP A 1 72 ? -7.286 -22.221 -5.760 1.00 89.19 72 ASP A C 1
ATOM 541 O O . ASP A 1 72 ? -7.552 -21.715 -4.669 1.00 89.19 72 ASP A O 1
ATOM 545 N N . HIS A 1 73 ? -7.019 -21.466 -6.834 1.00 86.62 73 HIS A N 1
ATOM 546 C CA . HIS A 1 73 ? -6.890 -20.004 -6.851 1.00 86.62 73 HIS A CA 1
ATOM 547 C C . HIS A 1 73 ? -5.714 -19.458 -6.017 1.00 86.62 73 HIS A C 1
ATOM 549 O O . HIS A 1 73 ? -5.716 -18.286 -5.623 1.00 86.62 73 HIS A O 1
ATOM 555 N N . ASN A 1 74 ? -4.680 -20.267 -5.785 1.00 89.25 74 ASN A N 1
ATOM 556 C CA . ASN A 1 74 ? -3.438 -19.828 -5.157 1.00 89.25 74 ASN A CA 1
ATOM 557 C C . ASN A 1 74 ? -2.407 -19.395 -6.213 1.00 89.25 74 ASN A C 1
ATOM 559 O O . ASN A 1 74 ? -2.407 -19.927 -7.323 1.00 89.25 74 ASN A O 1
ATOM 563 N N . PRO A 1 75 ? -1.504 -18.444 -5.903 1.00 91.06 75 PRO A N 1
ATOM 564 C CA . PRO A 1 75 ? -0.425 -18.067 -6.816 1.00 91.06 75 PRO A CA 1
ATOM 565 C C . PRO A 1 75 ? 0.490 -19.259 -7.121 1.00 91.06 75 PRO A C 1
ATOM 567 O O . PRO A 1 75 ? 1.100 -19.808 -6.204 1.00 91.06 75 PRO A O 1
ATOM 570 N N . MET A 1 76 ? 0.649 -19.624 -8.398 1.00 89.06 76 MET A N 1
ATOM 571 C CA . MET A 1 76 ? 1.466 -20.790 -8.781 1.00 89.06 76 MET A CA 1
ATOM 572 C C . MET A 1 76 ? 2.935 -20.649 -8.363 1.00 89.06 76 MET A C 1
ATOM 574 O O . MET A 1 76 ? 3.574 -21.631 -8.002 1.00 89.06 76 MET A O 1
ATOM 578 N N . TYR A 1 77 ? 3.468 -19.425 -8.392 1.00 85.69 77 TYR A N 1
ATOM 579 C CA . TYR A 1 77 ? 4.869 -19.120 -8.079 1.00 85.69 77 TYR A CA 1
ATOM 580 C C . TYR A 1 77 ? 5.040 -18.538 -6.675 1.00 85.69 77 TYR A C 1
ATOM 582 O O . TYR A 1 77 ? 5.940 -17.737 -6.430 1.00 85.69 77 TYR A O 1
ATOM 590 N N . MET A 1 78 ? 4.155 -18.896 -5.738 1.00 84.44 78 MET A N 1
ATOM 591 C CA . MET A 1 78 ? 4.199 -18.341 -4.386 1.00 84.44 78 MET A CA 1
ATOM 592 C C . MET A 1 78 ? 5.532 -18.622 -3.678 1.00 84.44 78 MET A C 1
ATOM 594 O O . MET A 1 78 ? 6.017 -17.747 -2.964 1.00 84.44 78 MET A O 1
ATOM 598 N N . GLU A 1 79 ? 6.139 -19.793 -3.886 1.00 84.38 79 GLU A N 1
ATOM 599 C CA . GLU A 1 79 ? 7.428 -20.159 -3.278 1.00 84.38 79 GLU A CA 1
ATOM 600 C C . GLU A 1 79 ? 8.620 -19.455 -3.949 1.00 84.38 79 GLU A C 1
ATOM 602 O O . GLU A 1 79 ? 9.524 -18.989 -3.257 1.00 84.38 79 GLU A O 1
ATOM 607 N N . ASP A 1 80 ? 8.593 -19.307 -5.278 1.00 84.31 80 ASP A N 1
ATOM 608 C CA . ASP A 1 80 ? 9.662 -18.648 -6.045 1.00 84.31 80 ASP A CA 1
ATOM 609 C C . ASP A 1 80 ? 9.618 -17.113 -5.934 1.00 84.31 80 ASP A C 1
ATOM 611 O O . ASP A 1 80 ? 10.624 -16.432 -6.147 1.00 84.31 80 ASP A O 1
ATOM 615 N N . GLY A 1 81 ? 8.443 -16.566 -5.616 1.00 88.00 81 GLY A N 1
ATOM 616 C CA . GLY A 1 81 ? 8.158 -15.141 -5.502 1.00 88.00 81 GLY A CA 1
ATOM 617 C C . GLY A 1 81 ? 7.242 -14.632 -6.619 1.00 88.00 81 GLY A C 1
ATOM 618 O O . GLY A 1 81 ? 7.488 -14.837 -7.809 1.00 88.00 81 GLY A O 1
ATOM 619 N N . ILE A 1 82 ? 6.194 -13.899 -6.242 1.00 89.50 82 ILE A N 1
ATOM 620 C CA . ILE A 1 82 ? 5.155 -13.391 -7.153 1.00 89.50 82 ILE A CA 1
ATOM 621 C C . ILE A 1 82 ? 5.679 -12.290 -8.089 1.00 89.50 82 ILE A C 1
ATOM 623 O O . ILE A 1 82 ? 5.135 -12.068 -9.170 1.00 89.50 82 ILE A O 1
ATOM 627 N N . PHE A 1 83 ? 6.768 -11.605 -7.717 1.00 89.56 83 PHE A N 1
ATOM 628 C CA . PHE A 1 83 ? 7.397 -10.596 -8.578 1.00 89.56 83 PHE A CA 1
ATOM 629 C C . PHE A 1 83 ? 8.067 -11.201 -9.821 1.00 89.56 83 PHE A C 1
ATOM 631 O O . PHE A 1 83 ? 8.354 -10.469 -10.771 1.00 89.56 83 PHE A O 1
ATOM 638 N N . ASN A 1 84 ? 8.249 -12.526 -9.882 1.00 85.81 84 ASN A N 1
ATOM 639 C CA . ASN A 1 84 ? 8.757 -13.214 -11.072 1.00 85.81 84 ASN A CA 1
ATOM 640 C C . ASN A 1 84 ? 7.818 -13.134 -12.285 1.00 85.81 84 ASN A C 1
ATOM 642 O O . ASN A 1 84 ? 8.228 -13.476 -13.394 1.00 85.81 84 ASN A O 1
ATOM 646 N N . GLU A 1 85 ? 6.593 -12.641 -12.112 1.00 84.88 85 GLU A N 1
ATOM 647 C CA . GLU A 1 85 ? 5.634 -12.416 -13.199 1.00 84.88 85 GLU A CA 1
ATOM 648 C C . GLU A 1 85 ? 5.583 -10.951 -13.672 1.00 84.88 85 GLU A C 1
ATOM 650 O O . GLU A 1 85 ? 4.891 -10.628 -14.632 1.00 84.88 85 GLU A O 1
ATOM 655 N N . ILE A 1 86 ? 6.326 -10.049 -13.027 1.00 85.00 86 ILE A N 1
ATOM 656 C CA . ILE A 1 86 ? 6.373 -8.605 -13.329 1.00 85.00 86 ILE A CA 1
ATOM 657 C C . ILE A 1 86 ? 7.622 -8.305 -14.190 1.00 85.00 86 ILE A C 1
ATOM 659 O O . ILE A 1 86 ? 8.544 -9.110 -14.178 1.00 85.00 86 ILE A O 1
ATOM 663 N N . PRO A 1 87 ? 7.744 -7.223 -14.980 1.00 83.12 87 PRO A N 1
ATOM 664 C CA . PRO A 1 87 ? 8.942 -6.988 -15.794 1.00 83.12 87 PRO A CA 1
ATOM 665 C C . PRO A 1 87 ? 10.225 -6.855 -14.961 1.00 83.12 87 PRO A C 1
ATOM 667 O O . PRO A 1 87 ? 10.204 -6.274 -13.877 1.00 83.12 87 PRO A O 1
ATOM 670 N N . ASN A 1 88 ? 11.359 -7.334 -15.490 1.00 80.19 88 ASN A N 1
ATOM 671 C CA . ASN A 1 88 ? 12.650 -7.396 -14.777 1.00 80.19 88 ASN A CA 1
ATOM 672 C C . ASN A 1 88 ? 13.057 -6.079 -14.102 1.00 80.19 88 ASN A C 1
ATOM 674 O O . ASN A 1 88 ? 13.602 -6.081 -13.005 1.00 80.19 88 ASN A O 1
ATOM 678 N N . PHE A 1 89 ? 12.757 -4.950 -14.738 1.00 78.00 89 PHE A N 1
ATOM 679 C CA . PHE A 1 89 ? 13.127 -3.624 -14.251 1.00 78.00 89 PHE A CA 1
ATOM 680 C C . PHE A 1 89 ? 12.341 -3.186 -12.993 1.00 78.00 89 PHE A C 1
ATOM 682 O O . PHE A 1 89 ? 12.754 -2.265 -12.295 1.00 78.00 89 PHE A O 1
ATOM 689 N N . LEU A 1 90 ? 11.228 -3.860 -12.677 1.00 82.81 90 LEU A N 1
ATOM 690 C CA . LEU A 1 90 ? 10.454 -3.700 -11.437 1.00 82.81 90 LEU A CA 1
ATOM 691 C C . LEU A 1 90 ? 10.708 -4.833 -10.430 1.00 82.81 90 LEU A C 1
ATOM 693 O O . LEU A 1 90 ? 10.144 -4.804 -9.339 1.00 82.81 90 LEU A O 1
ATOM 697 N N . ARG A 1 91 ? 11.553 -5.819 -10.768 1.00 86.94 91 ARG A N 1
ATOM 698 C CA . ARG A 1 91 ? 11.954 -6.911 -9.860 1.00 86.94 91 ARG A CA 1
ATOM 699 C C . ARG A 1 91 ? 13.131 -6.553 -8.964 1.00 86.94 91 ARG A C 1
ATOM 701 O O . ARG A 1 91 ? 13.562 -7.366 -8.158 1.00 86.94 91 ARG A O 1
ATOM 708 N N . GLU A 1 92 ? 13.703 -5.365 -9.111 1.00 88.56 92 GLU A N 1
ATOM 709 C CA . GLU A 1 92 ? 14.824 -4.971 -8.270 1.00 88.56 92 GLU A CA 1
ATOM 710 C C . GLU A 1 92 ? 14.390 -4.876 -6.803 1.00 88.56 92 GLU A C 1
ATOM 712 O O . GLU A 1 92 ? 13.461 -4.135 -6.471 1.00 88.56 92 GLU A O 1
ATOM 717 N N . THR A 1 93 ? 15.094 -5.573 -5.911 1.00 90.88 93 THR A N 1
ATOM 718 C CA . THR A 1 93 ? 14.786 -5.609 -4.471 1.00 90.88 93 THR A CA 1
ATOM 719 C C . THR A 1 93 ? 14.757 -4.212 -3.861 1.00 90.88 93 THR A C 1
ATOM 721 O O . THR A 1 93 ? 13.836 -3.874 -3.125 1.00 90.88 93 THR A O 1
ATOM 724 N N . ALA A 1 94 ? 15.671 -3.331 -4.276 1.00 88.31 94 ALA A N 1
ATOM 725 C CA . ALA A 1 94 ? 15.668 -1.927 -3.877 1.00 88.31 94 ALA A CA 1
ATOM 726 C C . ALA A 1 94 ? 14.376 -1.182 -4.276 1.00 88.31 94 ALA A C 1
ATOM 728 O O . ALA A 1 94 ? 13.941 -0.277 -3.563 1.00 88.31 94 ALA A O 1
ATOM 729 N N . PHE A 1 95 ? 13.770 -1.506 -5.421 1.00 88.38 95 PHE A N 1
ATOM 730 C CA . PHE A 1 95 ? 12.488 -0.927 -5.825 1.00 88.38 95 PHE A CA 1
ATOM 731 C C . PHE A 1 95 ? 11.335 -1.531 -5.015 1.00 88.38 95 PHE A C 1
ATOM 733 O O . PHE A 1 95 ? 10.551 -0.782 -4.435 1.00 88.38 95 PHE A O 1
ATOM 740 N N . ILE A 1 96 ? 11.276 -2.862 -4.916 1.00 92.38 96 ILE A N 1
ATOM 741 C CA . ILE A 1 96 ? 10.234 -3.593 -4.177 1.00 92.38 96 ILE A CA 1
ATOM 742 C C . ILE A 1 96 ? 10.190 -3.159 -2.712 1.00 92.38 96 ILE A C 1
ATOM 744 O O . ILE A 1 96 ? 9.116 -2.912 -2.167 1.00 92.38 96 ILE A O 1
ATOM 748 N N . ASP A 1 97 ? 11.350 -2.973 -2.089 1.00 92.81 97 ASP A N 1
ATOM 749 C CA . ASP A 1 97 ? 11.442 -2.562 -0.694 1.00 92.81 97 ASP A CA 1
ATOM 750 C C . ASP A 1 97 ? 10.809 -1.186 -0.438 1.00 92.81 97 ASP A C 1
ATOM 752 O O . ASP A 1 97 ? 10.320 -0.928 0.658 1.00 92.81 97 ASP A O 1
ATOM 756 N N . ARG A 1 98 ? 10.698 -0.321 -1.454 1.00 92.44 98 ARG A N 1
ATOM 757 C CA . ARG A 1 98 ? 10.023 0.988 -1.355 1.00 92.44 98 ARG A CA 1
ATOM 758 C C . ARG A 1 98 ? 8.500 0.922 -1.474 1.00 92.44 98 ARG A C 1
ATOM 760 O O . ARG A 1 98 ? 7.837 1.928 -1.223 1.00 92.44 98 ARG A O 1
ATOM 767 N N . LEU A 1 99 ? 7.928 -0.224 -1.835 1.00 94.12 99 LEU A N 1
ATOM 768 C CA . LEU A 1 99 ? 6.478 -0.400 -1.899 1.00 94.12 99 LEU A CA 1
ATOM 769 C C . LEU A 1 99 ? 5.894 -0.524 -0.492 1.00 94.12 99 LEU A C 1
ATOM 771 O O . LEU A 1 99 ? 6.382 -1.289 0.335 1.00 94.12 99 LEU A O 1
ATOM 775 N N . HIS A 1 100 ? 4.809 0.195 -0.208 1.00 96.38 100 HIS A N 1
ATOM 776 C CA . HIS A 1 100 ? 4.220 0.154 1.132 1.00 96.38 100 HIS A CA 1
ATOM 777 C C . HIS A 1 100 ? 3.547 -1.192 1.445 1.00 96.38 100 HIS A C 1
ATOM 779 O O . HIS A 1 100 ? 3.580 -1.628 2.590 1.00 96.38 100 HIS A O 1
ATOM 785 N N . GLY A 1 101 ? 2.973 -1.870 0.449 1.00 96.75 101 GLY A N 1
ATOM 786 C CA . GLY A 1 101 ? 2.371 -3.182 0.650 1.00 96.75 101 GLY A CA 1
ATOM 787 C C . GLY A 1 101 ? 1.826 -3.814 -0.626 1.00 96.75 101 GLY A C 1
ATOM 788 O O . GLY A 1 101 ? 1.740 -3.154 -1.663 1.00 96.75 101 GLY A O 1
ATOM 789 N N . ILE A 1 102 ? 1.455 -5.093 -0.532 1.00 95.88 102 ILE A N 1
ATOM 790 C CA . ILE A 1 102 ? 0.841 -5.871 -1.620 1.00 95.88 102 ILE A CA 1
ATOM 791 C C . ILE A 1 102 ? -0.588 -6.230 -1.241 1.00 95.88 102 ILE A C 1
ATOM 793 O O . ILE A 1 102 ? -0.810 -6.972 -0.285 1.00 95.88 102 ILE A O 1
ATOM 797 N N . ILE A 1 103 ? -1.553 -5.774 -2.039 1.00 95.25 103 ILE A N 1
ATOM 798 C CA . ILE A 1 103 ? -2.936 -6.243 -1.946 1.00 95.25 103 ILE A CA 1
ATOM 799 C C . ILE A 1 103 ? -3.038 -7.562 -2.713 1.00 95.25 103 ILE A C 1
ATOM 801 O O . ILE A 1 103 ? -2.866 -7.602 -3.930 1.00 95.25 103 ILE A O 1
ATOM 805 N N . ALA A 1 104 ? -3.319 -8.646 -1.995 1.00 92.88 104 ALA A N 1
ATOM 806 C CA . ALA A 1 104 ? -3.465 -9.978 -2.570 1.00 92.88 104 ALA A CA 1
ATOM 807 C C . ALA A 1 104 ? -4.806 -10.120 -3.299 1.00 92.88 104 ALA A C 1
ATOM 809 O O . ALA A 1 104 ? -5.791 -10.591 -2.731 1.00 92.88 104 ALA A O 1
ATOM 810 N N . GLY A 1 105 ? -4.846 -9.698 -4.565 1.00 90.38 105 GLY A N 1
ATOM 811 C CA . GLY A 1 105 ? -6.074 -9.699 -5.363 1.00 90.38 105 GLY A CA 1
ATOM 812 C C . GLY A 1 105 ? -6.711 -11.075 -5.545 1.00 90.38 105 GLY A C 1
ATOM 813 O O . GLY A 1 105 ? -7.927 -11.172 -5.652 1.00 90.38 105 GLY A O 1
ATOM 814 N N . TRP A 1 106 ? -5.915 -12.141 -5.482 1.00 90.38 106 TRP A N 1
ATOM 815 C CA . TRP A 1 106 ? -6.387 -13.524 -5.558 1.00 90.38 106 TRP A CA 1
ATOM 816 C C . TRP A 1 106 ? -7.191 -13.979 -4.332 1.00 90.38 106 TRP A C 1
ATOM 818 O O . TRP A 1 106 ? -7.949 -14.936 -4.426 1.00 90.38 106 TRP A O 1
ATOM 828 N N . LEU A 1 107 ? -7.080 -13.280 -3.197 1.00 90.69 107 LEU A N 1
ATOM 829 C CA . LEU A 1 107 ? -7.925 -13.525 -2.023 1.00 90.69 107 LEU A CA 1
ATOM 830 C C . LEU A 1 107 ? -9.269 -12.788 -2.102 1.00 90.69 107 LEU A C 1
ATOM 832 O O . LEU A 1 107 ? -10.139 -13.006 -1.258 1.00 90.69 107 LEU A O 1
ATOM 836 N N . MET A 1 108 ? -9.445 -11.886 -3.075 1.00 89.00 108 MET A N 1
ATOM 837 C CA . MET A 1 108 ? -10.686 -11.134 -3.217 1.00 89.00 108 MET A CA 1
ATOM 838 C C . MET A 1 108 ? -11.757 -11.984 -3.915 1.00 89.00 108 MET A C 1
ATOM 840 O O . MET A 1 108 ? -11.473 -12.647 -4.916 1.00 89.00 108 MET A O 1
ATOM 844 N N . PRO A 1 109 ? -13.012 -11.953 -3.432 1.00 87.31 109 PRO A N 1
ATOM 845 C CA . PRO A 1 109 ? -14.097 -12.659 -4.091 1.00 87.31 109 PRO A CA 1
ATOM 846 C C . PRO A 1 109 ? -14.333 -12.081 -5.489 1.00 87.31 109 PRO A C 1
ATOM 848 O O . PRO A 1 109 ? -14.228 -10.871 -5.709 1.00 87.31 109 PRO A O 1
ATOM 851 N N . ARG A 1 110 ? -14.712 -12.941 -6.440 1.00 85.50 110 ARG A N 1
ATOM 852 C CA . ARG A 1 110 ? -15.119 -12.478 -7.771 1.00 85.50 110 ARG A CA 1
ATOM 853 C C . ARG A 1 110 ? -16.350 -11.585 -7.652 1.00 85.50 110 ARG A C 1
ATOM 855 O O . ARG A 1 110 ? -17.316 -11.935 -6.973 1.00 85.50 110 ARG A O 1
ATOM 862 N N . ILE A 1 111 ? -16.326 -10.462 -8.366 1.00 89.19 111 ILE A N 1
ATOM 863 C CA . ILE A 1 111 ? -17.485 -9.580 -8.480 1.00 89.19 111 ILE A CA 1
ATOM 864 C C . ILE A 1 111 ? -18.615 -10.359 -9.161 1.00 89.19 111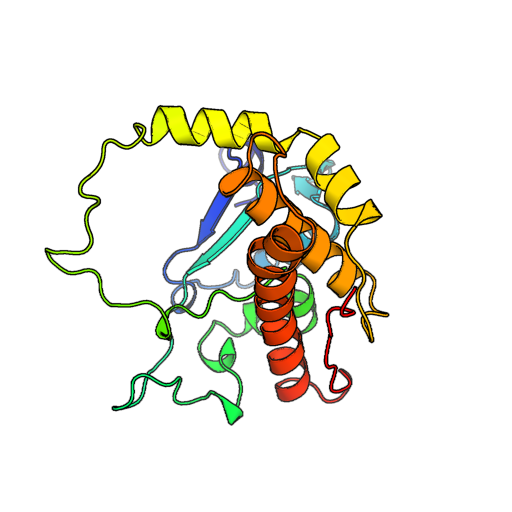 ILE A C 1
ATOM 866 O O . ILE A 1 111 ? -18.452 -10.902 -10.254 1.00 89.19 111 ILE A O 1
ATOM 870 N N . SER A 1 112 ? -19.761 -10.418 -8.498 1.00 91.50 112 SER A N 1
ATOM 871 C CA . SER A 1 112 ? -20.974 -11.083 -8.951 1.00 91.50 112 SER A CA 1
ATOM 872 C C . SER A 1 112 ? -22.137 -10.091 -8.981 1.00 91.50 112 SER A C 1
ATOM 874 O O . SER A 1 112 ? -22.010 -8.923 -8.606 1.00 91.50 112 SER A O 1
ATOM 876 N N . LYS A 1 113 ? -23.310 -10.563 -9.414 1.00 92.31 113 LYS A N 1
ATOM 877 C CA . LYS A 1 113 ? -24.546 -9.766 -9.396 1.00 92.31 113 LYS A CA 1
ATOM 878 C C . LYS A 1 113 ? -24.955 -9.329 -7.985 1.00 92.31 113 LYS A C 1
ATOM 880 O O . LYS A 1 113 ? -25.691 -8.357 -7.861 1.00 92.31 113 LYS A O 1
ATOM 885 N N . ASP A 1 114 ? -24.457 -10.015 -6.958 1.00 90.88 114 ASP A N 1
ATOM 886 C CA . ASP A 1 114 ? -24.763 -9.753 -5.552 1.00 90.88 114 ASP A CA 1
ATOM 887 C C . ASP A 1 114 ? -23.702 -8.881 -4.856 1.00 90.88 114 ASP A C 1
ATOM 889 O O . ASP A 1 114 ? -23.867 -8.527 -3.692 1.00 90.88 114 ASP A O 1
ATOM 893 N N . THR A 1 115 ? -22.613 -8.522 -5.549 1.00 90.94 115 THR A N 1
ATOM 894 C CA . THR A 1 115 ? -21.560 -7.637 -5.022 1.00 90.94 115 THR A CA 1
ATOM 895 C C . TH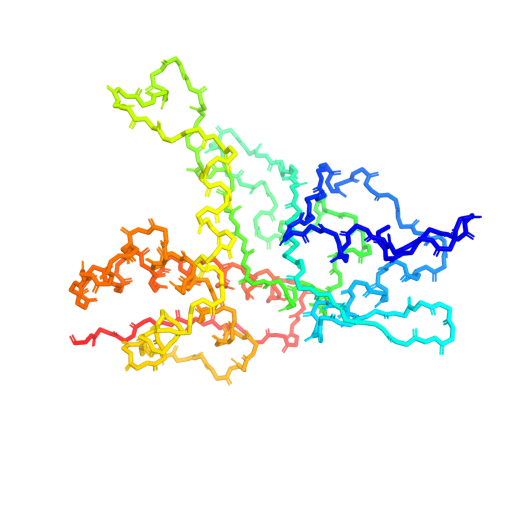R A 1 115 ? -21.993 -6.179 -4.821 1.00 90.94 115 THR A C 1
ATOM 897 O O . THR A 1 115 ? -21.520 -5.570 -3.859 1.00 90.94 115 THR A O 1
ATOM 900 N N . PRO A 1 116 ? -22.840 -5.566 -5.676 1.00 90.50 116 PRO A N 1
ATOM 901 C CA . PRO A 1 116 ? -23.263 -4.186 -5.468 1.00 90.50 116 PRO A CA 1
ATOM 902 C C . PRO A 1 116 ? -23.928 -3.966 -4.103 1.00 90.50 116 PRO A C 1
ATOM 904 O O . PRO A 1 116 ? -24.704 -4.792 -3.623 1.00 90.50 116 PRO A O 1
ATOM 907 N N . SER A 1 117 ? -23.642 -2.814 -3.489 1.00 89.69 117 SER A N 1
ATOM 908 C CA . SER A 1 117 ? -24.229 -2.439 -2.201 1.00 89.69 117 SER A CA 1
ATOM 909 C C . SER A 1 117 ? -25.756 -2.360 -2.283 1.00 89.69 117 SER A C 1
ATOM 911 O O . SER A 1 117 ? -26.318 -1.834 -3.243 1.00 89.69 117 SER A O 1
ATOM 913 N N . LYS A 1 118 ? -26.426 -2.822 -1.222 1.00 93.81 118 LYS A N 1
ATOM 914 C CA . LYS A 1 118 ? -27.875 -2.644 -1.015 1.00 93.81 118 LYS A CA 1
ATOM 915 C C . LYS A 1 118 ? -28.224 -1.284 -0.395 1.00 93.81 118 LYS A C 1
ATOM 917 O O . LYS A 1 118 ? -29.397 -1.001 -0.166 1.00 93.81 118 LYS A O 1
ATOM 922 N N . TYR A 1 119 ? -27.215 -0.463 -0.107 1.00 93.44 119 TYR A N 1
ATOM 923 C CA . TYR A 1 119 ? -27.338 0.832 0.556 1.00 93.44 119 TYR A CA 1
ATOM 924 C C . TYR A 1 119 ? -26.867 1.971 -0.347 1.00 93.44 119 TYR A C 1
ATOM 926 O O . TYR A 1 119 ? -26.117 1.763 -1.302 1.00 93.44 119 TYR A O 1
ATOM 934 N N . LEU A 1 120 ? -27.295 3.190 -0.010 1.00 93.56 120 LEU A N 1
ATOM 935 C CA . LEU A 1 120 ? -26.833 4.405 -0.673 1.00 93.56 120 LEU A CA 1
ATOM 936 C C . LEU A 1 120 ? -25.318 4.559 -0.507 1.00 93.56 120 LEU A C 1
ATOM 938 O O . LEU A 1 120 ? -24.773 4.332 0.571 1.00 93.56 120 LEU A O 1
ATOM 942 N N . GLY A 1 121 ? -24.660 4.967 -1.587 1.00 91.56 121 GLY A N 1
ATOM 943 C CA . GLY A 1 121 ? -23.244 5.307 -1.610 1.00 91.56 121 GLY A CA 1
ATOM 944 C C . GLY A 1 121 ? -23.030 6.732 -2.100 1.00 91.56 121 GLY A C 1
ATOM 945 O O . GLY A 1 121 ? -23.928 7.360 -2.668 1.00 91.56 121 GLY A O 1
ATOM 946 N N . PHE A 1 122 ? -21.820 7.240 -1.894 1.00 92.38 122 PHE A N 1
ATOM 947 C CA . PHE A 1 122 ? -21.409 8.517 -2.459 1.00 92.38 122 PHE A CA 1
ATOM 948 C C . PHE A 1 122 ? -21.154 8.398 -3.960 1.00 92.38 122 PHE A C 1
ATOM 950 O O . PHE A 1 122 ? -20.735 7.351 -4.460 1.00 92.38 122 PHE A O 1
ATOM 957 N N . LYS A 1 123 ? -21.368 9.500 -4.684 1.00 95.31 123 LYS A N 1
ATOM 958 C CA . LYS A 1 123 ? -20.831 9.615 -6.041 1.00 95.31 123 LYS A CA 1
ATOM 959 C C . LYS A 1 123 ? -19.303 9.617 -5.976 1.00 95.31 123 LYS A C 1
ATOM 961 O O . LYS A 1 123 ? -18.725 10.158 -5.034 1.00 95.31 123 LYS A O 1
ATOM 966 N N . GLY A 1 124 ? -18.664 8.997 -6.966 1.00 93.19 124 GLY A N 1
ATOM 967 C CA . GLY A 1 124 ? -17.214 8.790 -6.962 1.00 93.19 124 GLY A CA 1
ATOM 968 C C . GLY A 1 124 ? -16.405 10.089 -6.947 1.00 93.19 124 GLY A C 1
ATOM 969 O O . GLY A 1 124 ? -15.408 10.162 -6.242 1.00 93.19 124 GLY A O 1
ATOM 970 N N . ASP A 1 125 ? -16.866 11.120 -7.656 1.00 94.94 125 ASP A N 1
ATOM 971 C CA . ASP A 1 125 ? -16.263 12.458 -7.678 1.00 94.94 125 ASP A CA 1
ATOM 972 C C . ASP A 1 125 ? -16.304 13.124 -6.296 1.00 94.94 125 ASP A C 1
ATOM 974 O O . ASP A 1 125 ? -15.274 13.544 -5.770 1.00 94.94 125 ASP A O 1
ATOM 978 N N . PHE A 1 126 ? -17.471 13.122 -5.654 1.00 95.94 126 PHE A N 1
ATOM 979 C CA . PHE A 1 126 ? -17.626 13.627 -4.295 1.00 95.94 126 PHE A CA 1
ATOM 980 C C . PHE A 1 126 ? -16.757 12.848 -3.302 1.00 95.94 126 PHE A C 1
ATOM 982 O O . PHE A 1 126 ? -16.053 13.444 -2.493 1.00 95.94 126 PHE A O 1
ATOM 989 N N . PHE A 1 127 ? -16.764 11.514 -3.377 1.00 94.31 127 PHE A N 1
ATOM 990 C CA . PHE A 1 127 ? -15.948 10.686 -2.493 1.00 94.31 127 PHE A CA 1
ATOM 991 C C . PHE A 1 127 ? -14.448 10.930 -2.701 1.00 94.31 127 PHE A C 1
ATOM 993 O O . PHE A 1 127 ? -13.708 11.009 -1.724 1.00 94.31 127 PHE A O 1
ATOM 1000 N N . SER A 1 128 ? -13.996 11.111 -3.947 1.00 93.25 128 SER A N 1
ATOM 1001 C CA . SER A 1 128 ? -12.595 11.436 -4.229 1.00 93.25 128 SER A CA 1
ATOM 1002 C C . SER A 1 128 ? -12.170 12.774 -3.630 1.00 93.25 128 SER A C 1
ATOM 1004 O O . SER A 1 128 ? -11.083 12.854 -3.067 1.00 93.25 128 SER A O 1
ATOM 1006 N N . GLU A 1 129 ? -13.044 13.782 -3.647 1.00 94.75 129 GLU A N 1
ATOM 1007 C CA . GLU A 1 129 ? -12.774 15.078 -3.019 1.00 94.75 129 GLU A CA 1
ATOM 1008 C C . GLU A 1 129 ? -12.689 14.952 -1.489 1.00 94.75 129 GLU A C 1
ATOM 1010 O O . GLU A 1 129 ? -11.804 15.523 -0.854 1.00 94.75 129 GLU A O 1
ATOM 1015 N N . VAL A 1 130 ? -13.556 14.137 -0.877 1.00 94.56 130 VAL A N 1
ATOM 1016 C CA . VAL A 1 130 ? -13.465 13.827 0.560 1.00 94.56 130 VAL A CA 1
ATOM 1017 C C . VAL A 1 130 ? -12.121 13.171 0.890 1.00 94.56 130 VAL A C 1
ATOM 1019 O O . VAL A 1 130 ? -11.457 13.583 1.840 1.00 94.56 130 VAL A O 1
ATOM 1022 N N . LEU A 1 131 ? -11.684 12.186 0.100 1.00 94.25 131 LEU A N 1
ATOM 1023 C CA . LEU A 1 131 ? -10.389 11.528 0.300 1.00 94.25 131 LEU A CA 1
ATOM 1024 C C . LEU A 1 131 ? -9.203 12.480 0.089 1.00 94.25 131 LEU A C 1
ATOM 1026 O O . LEU A 1 131 ? -8.224 12.382 0.831 1.00 94.25 131 LEU A O 1
ATOM 1030 N N . HIS A 1 132 ? -9.290 13.392 -0.884 1.00 94.06 132 HIS A N 1
ATOM 1031 C CA . HIS A 1 132 ? -8.282 14.427 -1.123 1.00 94.06 132 HIS A CA 1
ATOM 1032 C C . HIS A 1 132 ? -8.103 15.308 0.119 1.00 94.06 132 HIS A C 1
ATOM 1034 O O . HIS A 1 132 ? -6.995 15.421 0.638 1.00 94.06 132 HIS A O 1
ATOM 1040 N N . ASN A 1 133 ? -9.204 15.831 0.667 1.00 93.81 133 ASN A N 1
ATOM 1041 C CA . ASN A 1 133 ? -9.170 16.668 1.869 1.00 93.81 133 ASN A CA 1
ATOM 1042 C C . ASN A 1 133 ? -8.694 15.886 3.105 1.00 93.81 133 ASN A C 1
ATOM 1044 O O . ASN A 1 133 ? -7.838 16.356 3.852 1.00 93.81 133 ASN A O 1
ATOM 1048 N N . LEU A 1 134 ? -9.160 14.645 3.291 1.00 94.31 134 LEU A N 1
ATOM 1049 C CA . LEU A 1 134 ? -8.695 13.794 4.391 1.00 94.31 134 LEU A CA 1
ATOM 1050 C C . LEU A 1 134 ? -7.201 13.467 4.293 1.00 94.31 134 LEU A C 1
ATOM 1052 O O . LEU A 1 134 ? -6.580 13.167 5.313 1.00 94.31 134 LEU A O 1
ATOM 1056 N N . ARG A 1 135 ? -6.586 13.497 3.104 1.00 91.56 135 ARG A N 1
ATOM 1057 C CA . ARG A 1 135 ? -5.178 13.123 2.899 1.00 91.56 135 ARG A CA 1
ATOM 1058 C C . ARG A 1 135 ? -4.226 13.965 3.749 1.00 91.56 135 ARG A C 1
ATOM 1060 O O . ARG A 1 135 ? -3.324 13.380 4.354 1.00 91.56 135 ARG A O 1
ATOM 1067 N N . SER A 1 136 ? -4.461 15.272 3.848 1.00 90.25 136 SER A N 1
ATOM 1068 C CA . SER A 1 136 ? -3.613 16.221 4.583 1.00 90.25 136 SER A CA 1
ATOM 1069 C C . SER A 1 136 ? -3.867 16.269 6.087 1.00 90.25 136 SER A C 1
ATOM 1071 O O . SER A 1 136 ? -3.059 16.851 6.803 1.00 90.25 136 SER A O 1
ATOM 1073 N N . GLU A 1 137 ? -4.936 15.640 6.584 1.00 96.19 137 GLU A N 1
ATOM 1074 C CA . GLU A 1 137 ? -5.295 15.708 8.003 1.00 96.19 137 GLU A CA 1
ATOM 1075 C C . GLU A 1 137 ? -4.258 14.990 8.892 1.00 96.19 137 GLU A C 1
ATOM 1077 O O . GLU A 1 137 ? -4.115 13.756 8.794 1.00 96.19 137 GLU A O 1
ATOM 1082 N N . PRO A 1 138 ? -3.532 15.723 9.766 1.00 96.25 138 PRO A N 1
ATOM 1083 C CA . PRO A 1 138 ? -2.432 15.169 10.555 1.00 96.25 138 PRO A CA 1
ATOM 1084 C C . PRO A 1 138 ? -2.924 14.324 11.733 1.00 96.25 138 PRO A C 1
ATOM 1086 O O . PRO A 1 138 ? -2.285 13.326 12.064 1.00 96.25 138 PRO A O 1
ATOM 1089 N N . GLN A 1 139 ? -4.104 14.640 12.282 1.00 97.75 139 GLN A N 1
ATOM 1090 C CA . GLN A 1 139 ? -4.675 13.989 13.469 1.00 97.75 139 GLN A CA 1
ATOM 1091 C C . GLN A 1 139 ? -4.751 12.455 13.364 1.00 97.75 139 GLN A C 1
ATOM 1093 O O . GLN A 1 139 ? -4.552 11.749 14.347 1.00 97.75 139 GLN A O 1
ATOM 1098 N N . PHE A 1 140 ? -4.974 11.918 12.162 1.00 98.25 140 PHE A N 1
ATOM 1099 C CA . PHE A 1 140 ? -5.006 10.473 11.919 1.00 98.25 140 PHE A CA 1
ATOM 1100 C C . PHE A 1 140 ? -3.614 9.838 12.007 1.00 98.25 140 PHE A C 1
ATOM 1102 O O . PHE A 1 140 ? -3.462 8.721 12.495 1.00 98.25 140 PHE A O 1
ATOM 1109 N N . THR A 1 141 ? -2.591 10.538 11.515 1.00 97.94 141 THR A N 1
ATOM 1110 C CA . THR A 1 141 ? -1.198 10.081 11.603 1.00 97.94 141 THR A CA 1
ATOM 1111 C C . THR A 1 141 ? -0.720 10.140 13.050 1.00 97.94 141 THR A C 1
ATOM 1113 O O . THR A 1 141 ? -0.077 9.204 13.522 1.00 97.94 141 THR A O 1
ATOM 1116 N N . ASP A 1 142 ? -1.086 11.201 13.770 1.00 98.06 142 ASP A N 1
ATOM 1117 C CA . ASP A 1 142 ? -0.778 11.359 15.191 1.00 98.06 142 ASP A CA 1
ATOM 1118 C C . ASP A 1 142 ? -1.434 10.252 16.022 1.00 98.06 142 ASP A C 1
ATOM 1120 O O . ASP A 1 142 ? -0.755 9.596 16.813 1.00 98.06 142 ASP A O 1
ATOM 1124 N N . TYR A 1 143 ? -2.716 9.960 15.770 1.00 98.31 143 TYR A N 1
ATOM 1125 C CA . TYR A 1 143 ? -3.424 8.850 16.408 1.00 98.31 143 TYR A CA 1
ATOM 1126 C C . TYR A 1 143 ? -2.701 7.515 16.188 1.00 98.31 143 TYR A C 1
ATOM 1128 O O . TYR A 1 143 ? -2.462 6.776 17.144 1.00 98.31 143 TYR A O 1
ATOM 1136 N N . VAL A 1 144 ? -2.314 7.205 14.946 1.00 98.19 144 VAL A N 1
ATOM 1137 C CA . VAL A 1 144 ? -1.597 5.960 14.630 1.00 98.19 144 VAL A CA 1
ATOM 1138 C C . VAL A 1 144 ? -0.258 5.898 15.358 1.00 98.19 144 VAL A C 1
ATOM 1140 O O . VAL A 1 144 ? 0.053 4.879 15.962 1.00 98.19 144 VAL A O 1
ATOM 1143 N N . ASN A 1 145 ? 0.528 6.975 15.345 1.00 97.31 145 ASN A N 1
ATOM 1144 C CA . ASN A 1 145 ? 1.835 6.993 16.004 1.00 97.31 145 ASN A CA 1
ATOM 1145 C C . ASN A 1 145 ? 1.749 6.810 17.524 1.00 97.31 145 ASN A C 1
ATOM 1147 O O . ASN A 1 145 ? 2.669 6.235 18.105 1.00 97.31 145 ASN A O 1
ATOM 1151 N N . LEU A 1 146 ? 0.681 7.306 18.154 1.00 96.88 146 LEU A N 1
ATOM 1152 C CA . LEU A 1 146 ? 0.476 7.209 19.599 1.00 96.88 146 LEU A CA 1
ATOM 1153 C C . LEU A 1 146 ? -0.023 5.829 20.041 1.00 96.88 146 LEU A C 1
ATOM 1155 O O . LEU A 1 146 ? 0.407 5.351 21.086 1.00 96.88 146 LEU A O 1
ATOM 1159 N N . ASN A 1 147 ? -0.914 5.205 19.266 1.00 96.62 147 ASN A N 1
ATOM 1160 C CA . ASN A 1 147 ? -1.625 3.989 19.684 1.00 96.62 147 ASN A CA 1
ATOM 1161 C C . ASN A 1 147 ? -1.079 2.699 19.047 1.00 96.62 147 ASN A C 1
ATOM 1163 O O . ASN A 1 147 ? -1.409 1.600 19.485 1.00 96.62 147 ASN A O 1
ATOM 1167 N N . MET A 1 148 ? -0.268 2.794 17.988 1.00 97.00 148 MET A N 1
ATOM 1168 C CA . MET A 1 148 ? 0.274 1.618 17.311 1.00 97.00 148 MET A CA 1
ATOM 1169 C C . MET A 1 148 ? 1.562 1.130 17.975 1.00 97.00 148 MET A C 1
ATOM 1171 O O . MET A 1 148 ? 2.591 1.810 17.966 1.00 97.00 148 MET A O 1
ATOM 1175 N N . HIS A 1 149 ? 1.533 -0.117 18.437 1.00 96.12 149 HIS A N 1
ATOM 1176 C CA . HIS A 1 149 ? 2.687 -0.801 19.005 1.00 96.12 149 HIS A CA 1
ATOM 1177 C C . HIS A 1 149 ? 3.048 -2.024 18.158 1.00 96.12 149 HIS A C 1
ATOM 1179 O O . HIS A 1 149 ? 2.268 -2.967 18.030 1.00 96.12 149 HIS A O 1
ATOM 1185 N N . LEU A 1 150 ? 4.239 -1.990 17.558 1.00 96.75 150 LEU A N 1
ATOM 1186 C CA . LEU A 1 150 ? 4.768 -3.066 16.722 1.00 96.75 150 LEU A CA 1
ATOM 1187 C C . LEU A 1 150 ? 5.946 -3.743 17.421 1.00 96.75 150 LEU A C 1
ATOM 1189 O O . LEU A 1 150 ? 6.798 -3.076 18.009 1.00 96.75 150 LEU A O 1
ATOM 1193 N N . LEU A 1 151 ? 6.019 -5.061 17.290 1.00 96.06 151 LEU A N 1
ATOM 1194 C CA . LEU A 1 151 ? 7.144 -5.892 17.692 1.00 96.06 151 LEU A CA 1
ATOM 1195 C C . LEU A 1 151 ? 7.922 -6.313 16.440 1.00 96.06 151 LEU A C 1
ATOM 1197 O O . LEU A 1 151 ? 7.354 -6.471 15.357 1.00 96.06 151 LEU A O 1
ATOM 1201 N N . ASN A 1 152 ? 9.237 -6.487 16.586 1.00 94.62 152 ASN A N 1
ATOM 1202 C CA . ASN A 1 152 ? 10.143 -6.930 15.516 1.00 94.62 152 ASN A CA 1
ATOM 1203 C C . ASN A 1 152 ? 10.172 -6.026 14.259 1.00 94.62 152 ASN A C 1
ATOM 1205 O O . ASN A 1 152 ? 10.608 -6.459 13.195 1.00 94.62 152 ASN A O 1
ATOM 1209 N N . CYS A 1 153 ? 9.755 -4.759 14.371 1.00 94.38 153 CYS A N 1
ATOM 1210 C CA . CYS A 1 153 ? 9.725 -3.781 13.276 1.00 94.38 153 CYS A CA 1
ATOM 1211 C C . CYS A 1 153 ? 10.864 -2.751 13.402 1.00 94.38 153 CYS A C 1
ATOM 1213 O O . CYS A 1 153 ? 10.625 -1.560 13.608 1.00 94.38 153 CYS A O 1
ATOM 1215 N N . ASN A 1 154 ? 12.116 -3.209 13.320 1.00 90.75 154 ASN A N 1
ATOM 1216 C CA . ASN A 1 154 ? 13.291 -2.341 13.504 1.00 90.75 154 ASN A CA 1
ATOM 1217 C C . ASN A 1 154 ? 13.622 -1.485 12.270 1.00 90.75 154 ASN A C 1
ATOM 1219 O O . ASN A 1 154 ? 14.317 -0.476 12.381 1.00 90.75 154 ASN A O 1
ATOM 1223 N N . ASP A 1 155 ? 13.144 -1.886 11.095 1.00 94.12 155 ASP A N 1
ATOM 1224 C CA . ASP A 1 155 ? 13.381 -1.174 9.847 1.00 94.12 155 ASP A CA 1
ATOM 1225 C C . ASP A 1 155 ? 12.477 0.072 9.749 1.00 94.12 155 ASP A C 1
ATOM 1227 O O . ASP A 1 155 ? 11.253 0.016 9.917 1.00 94.12 155 ASP A O 1
ATOM 1231 N N . LEU A 1 156 ? 13.086 1.233 9.486 1.00 93.56 156 LEU A N 1
ATOM 1232 C CA . LEU A 1 156 ? 12.367 2.508 9.406 1.00 93.56 156 LEU A CA 1
ATOM 1233 C C . LEU A 1 156 ? 11.418 2.578 8.203 1.00 93.56 156 LEU A C 1
ATOM 1235 O O . LEU A 1 156 ? 10.403 3.276 8.271 1.00 93.56 156 LEU A O 1
ATOM 1239 N N . ARG A 1 157 ? 11.724 1.874 7.110 1.00 93.75 157 ARG A N 1
ATOM 1240 C CA . ARG A 1 157 ? 10.887 1.800 5.911 1.00 93.75 157 A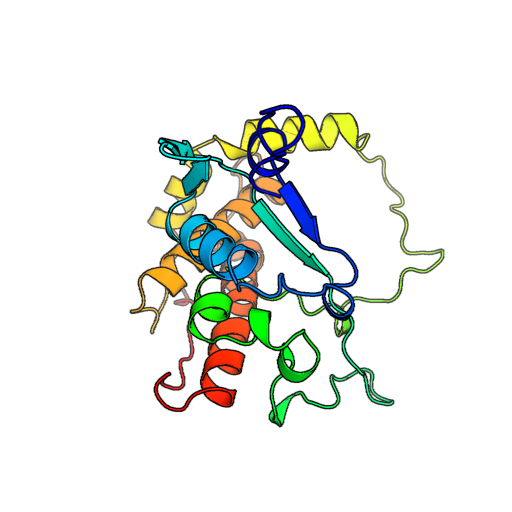RG A CA 1
ATOM 1241 C C . ARG A 1 157 ? 9.666 0.926 6.169 1.00 93.75 157 ARG A C 1
ATOM 1243 O O . ARG A 1 157 ? 8.563 1.357 5.832 1.00 93.75 157 ARG A O 1
ATOM 1250 N N . ASP A 1 158 ? 9.840 -0.209 6.849 1.00 96.81 158 ASP A N 1
ATOM 1251 C CA . ASP A 1 158 ? 8.726 -1.045 7.322 1.00 96.81 158 ASP A CA 1
ATOM 1252 C C . ASP A 1 158 ? 7.777 -0.239 8.209 1.00 96.81 158 ASP A C 1
ATOM 1254 O O . ASP A 1 158 ? 6.579 -0.145 7.930 1.00 96.81 158 ASP A O 1
ATOM 1258 N N . ARG A 1 159 ? 8.325 0.439 9.226 1.00 97.19 159 ARG A N 1
ATOM 1259 C CA . ARG A 1 159 ? 7.526 1.259 10.142 1.00 97.19 159 ARG A CA 1
ATOM 1260 C C . ARG A 1 159 ? 6.796 2.381 9.407 1.00 97.19 159 ARG A C 1
ATOM 1262 O O . ARG A 1 159 ? 5.600 2.570 9.616 1.00 97.19 159 ARG A O 1
ATOM 1269 N N . LYS A 1 160 ? 7.486 3.112 8.524 1.00 96.50 160 LYS A N 1
ATOM 1270 C CA . LYS A 1 160 ? 6.887 4.188 7.717 1.00 96.50 160 LYS A CA 1
ATOM 1271 C C . LYS A 1 160 ? 5.747 3.663 6.845 1.00 96.50 160 LYS A C 1
ATOM 1273 O O . LYS A 1 160 ? 4.712 4.320 6.752 1.00 96.50 160 LYS A O 1
ATOM 1278 N N . ALA A 1 161 ? 5.915 2.499 6.220 1.00 97.38 161 ALA A N 1
ATOM 1279 C CA . ALA A 1 161 ? 4.881 1.892 5.396 1.00 97.38 161 ALA A CA 1
ATOM 1280 C C . ALA A 1 161 ? 3.642 1.511 6.200 1.00 97.38 161 ALA A C 1
ATOM 1282 O O . ALA A 1 161 ? 2.535 1.891 5.818 1.00 97.38 161 ALA A O 1
ATOM 1283 N N . ILE A 1 162 ? 3.834 0.848 7.339 1.00 98.50 162 ILE A N 1
ATOM 1284 C CA . ILE A 1 162 ? 2.730 0.421 8.199 1.00 98.50 162 ILE A CA 1
ATOM 1285 C C . ILE A 1 162 ? 1.988 1.633 8.768 1.00 98.50 162 ILE A C 1
ATOM 1287 O O . ILE A 1 162 ? 0.762 1.649 8.711 1.00 98.50 162 ILE A O 1
ATOM 1291 N N . VAL A 1 163 ? 2.692 2.684 9.219 1.00 98.25 163 VAL A N 1
ATOM 1292 C CA . VAL A 1 163 ? 2.049 3.933 9.672 1.00 98.25 163 VAL A CA 1
ATOM 1293 C C . VAL A 1 163 ? 1.157 4.506 8.571 1.00 98.25 163 VAL A C 1
ATOM 1295 O O . VAL A 1 163 ? -0.017 4.765 8.810 1.00 98.25 163 VAL A O 1
ATOM 1298 N N . ARG A 1 164 ? 1.672 4.659 7.343 1.00 96.94 164 ARG A N 1
ATOM 1299 C CA . ARG A 1 164 ? 0.895 5.245 6.235 1.00 96.94 164 ARG A CA 1
ATOM 1300 C C . ARG A 1 164 ? -0.315 4.397 5.851 1.00 96.94 164 ARG A C 1
ATOM 1302 O O . ARG A 1 164 ? -1.376 4.956 5.583 1.00 96.94 164 ARG A O 1
ATOM 1309 N N . LEU A 1 165 ? -0.165 3.073 5.835 1.00 98.25 165 LEU A N 1
ATOM 1310 C CA . LEU A 1 165 ? -1.257 2.143 5.550 1.00 98.25 165 LEU A CA 1
ATOM 1311 C C . LEU A 1 165 ? -2.322 2.167 6.655 1.00 98.25 165 LEU A C 1
ATOM 1313 O O . LEU A 1 165 ? -3.503 2.315 6.353 1.00 98.25 165 LEU A O 1
ATOM 1317 N N . ALA A 1 166 ? -1.920 2.098 7.925 1.00 98.50 166 ALA A N 1
ATOM 1318 C CA . ALA A 1 166 ? -2.840 2.157 9.059 1.00 98.50 166 ALA A CA 1
ATOM 1319 C C . ALA A 1 166 ? -3.577 3.505 9.113 1.00 98.50 166 ALA A C 1
ATOM 1321 O O . ALA A 1 166 ? -4.784 3.532 9.338 1.00 98.50 166 ALA A O 1
ATOM 1322 N N . THR A 1 167 ? -2.891 4.617 8.824 1.00 98.44 167 THR A N 1
ATOM 1323 C CA . THR A 1 167 ? -3.515 5.943 8.688 1.00 98.44 167 THR A CA 1
ATOM 1324 C C . THR A 1 167 ? -4.545 5.969 7.560 1.00 98.44 167 THR A C 1
ATOM 1326 O O . THR A 1 167 ? -5.610 6.557 7.731 1.00 98.44 167 THR A O 1
ATOM 1329 N N . ALA A 1 168 ? -4.262 5.338 6.416 1.00 97.19 168 ALA A N 1
ATOM 1330 C CA . ALA A 1 168 ? -5.213 5.264 5.308 1.00 97.19 168 ALA A CA 1
ATOM 1331 C C . ALA A 1 168 ? -6.465 4.453 5.683 1.00 97.19 168 ALA A C 1
ATOM 1333 O O . ALA A 1 168 ? -7.577 4.921 5.445 1.00 97.19 168 ALA A O 1
ATOM 1334 N N . TYR A 1 169 ? -6.301 3.293 6.328 1.00 98.25 169 TYR A N 1
ATOM 1335 C CA . TYR A 1 169 ? -7.432 2.514 6.844 1.00 98.25 169 TYR A CA 1
ATOM 1336 C C . TYR A 1 169 ? -8.256 3.305 7.859 1.00 98.25 169 TYR A C 1
ATOM 1338 O O . TYR A 1 169 ? -9.478 3.347 7.742 1.00 98.25 169 TYR A O 1
ATOM 1346 N N . LEU A 1 170 ? -7.599 3.988 8.798 1.00 98.31 170 LEU A N 1
ATOM 1347 C CA . LEU A 1 170 ? -8.275 4.792 9.812 1.00 98.31 170 LEU A CA 1
ATOM 1348 C C . LEU A 1 170 ? -9.111 5.912 9.178 1.00 98.31 170 LEU A C 1
ATOM 1350 O O . LEU A 1 170 ? -10.271 6.072 9.535 1.00 98.31 170 LEU A O 1
ATOM 1354 N N . LYS A 1 171 ? -8.570 6.623 8.178 1.00 97.69 171 LYS A N 1
ATOM 1355 C CA . LYS A 1 171 ? -9.299 7.669 7.431 1.00 97.69 171 LYS A CA 1
ATOM 1356 C C . LYS A 1 171 ? -10.532 7.136 6.702 1.00 97.69 171 LYS A C 1
ATOM 1358 O O . LYS A 1 171 ? -11.524 7.846 6.598 1.00 97.69 171 LYS A O 1
ATOM 1363 N N . ILE A 1 172 ? -10.464 5.916 6.171 1.00 95.94 172 ILE A N 1
ATOM 1364 C CA . ILE A 1 172 ? -11.553 5.318 5.385 1.00 95.94 172 ILE A CA 1
ATOM 1365 C C . ILE A 1 172 ? -12.637 4.727 6.292 1.00 95.94 172 ILE A C 1
ATOM 1367 O O . ILE A 1 172 ? -13.821 4.892 6.012 1.00 95.94 172 ILE A O 1
ATOM 1371 N N . ILE A 1 173 ? -12.238 4.013 7.346 1.00 97.00 173 ILE A N 1
ATOM 1372 C CA . ILE A 1 173 ? -13.149 3.214 8.177 1.00 97.00 173 ILE A CA 1
ATOM 1373 C C . ILE A 1 173 ? -13.690 4.033 9.357 1.00 97.00 173 ILE A C 1
ATOM 1375 O O . ILE A 1 173 ? -14.866 3.909 9.687 1.00 97.00 173 ILE A O 1
ATOM 1379 N N . PHE A 1 174 ? -12.861 4.897 9.949 1.00 97.56 174 PHE A N 1
ATOM 1380 C CA . PHE A 1 174 ? -13.196 5.728 11.111 1.00 97.56 174 PHE A CA 1
ATOM 1381 C C . PHE A 1 174 ? -12.861 7.208 10.839 1.00 97.56 174 PHE A C 1
ATOM 1383 O O . PHE A 1 174 ? -12.001 7.791 11.510 1.00 97.56 174 PHE A O 1
ATOM 1390 N N . PRO A 1 175 ? -13.506 7.844 9.837 1.00 95.62 175 PRO A N 1
ATOM 1391 C CA . PRO A 1 175 ? -13.218 9.229 9.448 1.00 95.62 175 PRO A CA 1
ATOM 1392 C C . PRO A 1 175 ? -13.515 10.259 10.551 1.00 95.62 175 PRO A C 1
ATOM 1394 O O . PRO A 1 175 ? -13.071 11.399 10.457 1.00 95.62 175 PRO A O 1
ATOM 1397 N N . ASP A 1 176 ? -14.256 9.876 11.590 1.00 95.50 176 ASP A N 1
ATOM 1398 C CA . ASP A 1 176 ? 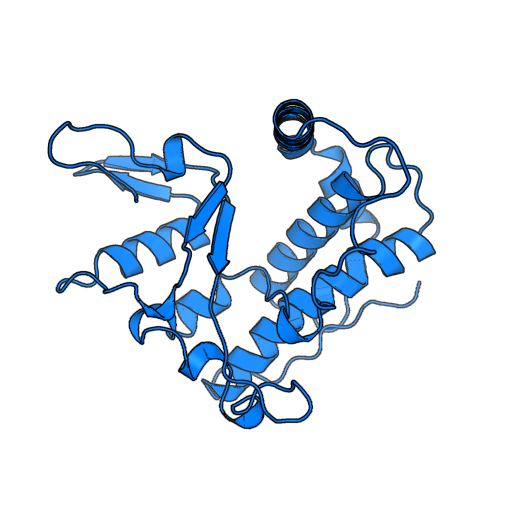-14.587 10.688 12.762 1.00 95.50 176 ASP A CA 1
ATOM 1399 C C . ASP A 1 176 ? -13.688 10.404 13.982 1.00 95.50 176 ASP A C 1
ATOM 1401 O O . ASP A 1 176 ? -13.882 11.013 15.032 1.00 95.50 176 ASP A O 1
ATOM 1405 N N . LEU A 1 177 ? -12.705 9.500 13.848 1.00 96.81 177 LEU A N 1
ATOM 1406 C CA . LEU A 1 177 ? -11.814 9.024 14.917 1.00 96.81 177 LEU A CA 1
ATOM 1407 C C . LEU A 1 177 ? -12.529 8.386 16.123 1.00 96.81 177 LEU A C 1
ATOM 1409 O O . LEU A 1 177 ? -11.907 8.176 17.168 1.00 96.81 177 LEU A O 1
ATOM 1413 N N . ASN A 1 178 ? -13.801 8.008 15.982 1.00 97.31 178 ASN A N 1
ATOM 1414 C CA . ASN A 1 178 ? -14.522 7.261 17.007 1.00 97.31 178 ASN A CA 1
ATOM 1415 C C . ASN A 1 178 ? -14.217 5.769 16.854 1.00 97.31 178 ASN A C 1
ATOM 1417 O O . ASN A 1 178 ? -14.942 5.034 16.189 1.00 97.31 178 ASN A O 1
ATOM 1421 N N . VAL A 1 179 ? -13.111 5.331 17.454 1.00 97.19 179 VAL A N 1
ATOM 1422 C CA . VAL A 1 179 ? -12.620 3.954 17.336 1.00 97.19 179 VAL A CA 1
ATOM 1423 C C . VAL A 1 179 ? -12.043 3.464 18.661 1.00 97.19 179 VAL A C 1
ATOM 1425 O O . VAL A 1 179 ? -11.299 4.177 19.341 1.00 97.19 179 VAL A O 1
ATOM 1428 N N . THR A 1 180 ? -12.385 2.237 19.048 1.00 97.19 180 THR A N 1
ATOM 1429 C CA . THR A 1 180 ? -11.750 1.578 20.197 1.00 97.19 180 THR A CA 1
ATOM 1430 C C . THR A 1 180 ? -10.358 1.061 19.826 1.00 97.19 180 THR A C 1
ATOM 1432 O O . THR A 1 180 ? -10.071 0.800 18.659 1.00 97.19 180 THR A O 1
ATOM 1435 N N . ASN A 1 181 ? -9.480 0.848 20.812 1.00 95.69 181 ASN A N 1
ATOM 1436 C CA . ASN A 1 181 ? -8.148 0.299 20.528 1.00 95.69 181 ASN A CA 1
ATOM 1437 C C . ASN A 1 181 ? -8.218 -1.078 19.834 1.00 95.69 181 ASN A C 1
ATOM 1439 O O . ASN A 1 181 ? -7.449 -1.353 18.917 1.00 95.69 181 ASN A O 1
ATOM 1443 N N . GLU A 1 182 ? -9.179 -1.924 20.223 1.00 96.38 182 GLU A N 1
ATOM 1444 C CA . GLU A 1 182 ? -9.391 -3.235 19.599 1.00 96.38 182 GLU A CA 1
ATOM 1445 C C . GLU A 1 182 ? -9.773 -3.105 18.117 1.00 96.38 182 GLU A C 1
ATOM 1447 O O . GLU A 1 182 ? -9.188 -3.770 17.261 1.00 96.38 182 GLU A O 1
ATOM 1452 N N . GLU A 1 183 ? -10.715 -2.219 17.790 1.00 97.94 183 GLU A N 1
ATOM 1453 C CA . GLU A 1 183 ? -11.127 -1.964 16.407 1.00 97.94 183 GLU A CA 1
ATOM 1454 C C . GLU A 1 183 ? -10.002 -1.339 15.582 1.00 97.94 183 GLU A C 1
ATOM 1456 O O . GLU A 1 183 ? -9.783 -1.742 14.438 1.00 97.94 183 GLU A O 1
ATOM 1461 N N . PHE A 1 184 ? -9.254 -0.400 16.163 1.00 98.12 184 PHE A N 1
ATOM 1462 C CA . PHE A 1 184 ? -8.099 0.213 15.519 1.00 98.12 184 PHE A CA 1
ATOM 1463 C C . PHE A 1 184 ? -7.050 -0.845 15.155 1.00 98.12 184 PHE A C 1
ATOM 1465 O O . PHE A 1 184 ? -6.618 -0.934 14.000 1.00 98.12 184 PHE A O 1
ATOM 1472 N N . VAL A 1 185 ? -6.688 -1.705 16.109 1.00 97.94 185 VAL A N 1
ATOM 1473 C CA . VAL A 1 185 ? -5.741 -2.798 15.874 1.00 97.94 185 VAL A CA 1
ATOM 1474 C C . VAL A 1 185 ? -6.276 -3.770 14.823 1.00 97.94 185 VAL A C 1
ATOM 1476 O O . VAL A 1 185 ? -5.558 -4.121 13.885 1.00 97.94 185 VAL A O 1
ATOM 1479 N N . LYS A 1 186 ? -7.539 -4.188 14.943 1.00 97.81 186 LYS A N 1
ATOM 1480 C CA . LYS A 1 186 ? -8.155 -5.199 14.076 1.00 97.81 186 LYS A CA 1
ATOM 1481 C C . LYS A 1 186 ? -8.346 -4.729 12.637 1.00 97.81 186 LYS A C 1
ATOM 1483 O O . LYS A 1 186 ? -8.060 -5.493 11.720 1.00 97.81 186 LYS A O 1
ATOM 1488 N N . TYR A 1 187 ? -8.857 -3.517 12.436 1.00 98.25 187 TYR A N 1
ATOM 1489 C CA . TYR A 1 187 ? -9.275 -3.030 11.119 1.00 98.25 187 TYR A CA 1
ATOM 1490 C C . TYR A 1 187 ? -8.254 -2.107 10.451 1.00 98.25 187 TYR A C 1
ATOM 1492 O O . TYR A 1 187 ? -8.322 -1.935 9.237 1.00 98.25 187 TYR A O 1
ATOM 1500 N N . CYS A 1 188 ? -7.302 -1.537 11.201 1.00 98.38 188 CYS A N 1
ATOM 1501 C CA . CYS A 1 188 ? -6.293 -0.632 10.641 1.00 98.38 188 CYS A CA 1
ATOM 1502 C C . CYS A 1 188 ? -4.878 -1.212 10.727 1.00 98.38 188 CYS A C 1
ATOM 1504 O O . CYS A 1 188 ? -4.204 -1.329 9.704 1.00 98.38 188 CYS A O 1
ATOM 1506 N N . VAL A 1 189 ? -4.420 -1.596 11.924 1.00 98.38 189 VAL A N 1
ATOM 1507 C CA . VAL A 1 189 ? -3.014 -1.991 12.134 1.00 98.38 189 VAL A CA 1
ATOM 1508 C C . VAL A 1 189 ? -2.710 -3.371 11.557 1.00 98.38 189 VAL A C 1
ATOM 1510 O O . VAL A 1 189 ? -1.773 -3.499 10.775 1.00 98.38 189 VAL A O 1
ATOM 1513 N N . ARG A 1 190 ? -3.489 -4.405 11.904 1.00 98.00 190 ARG A N 1
ATOM 1514 C CA . ARG A 1 190 ? -3.252 -5.778 11.420 1.00 98.00 190 ARG A CA 1
ATOM 1515 C C . ARG A 1 190 ? -3.281 -5.862 9.886 1.00 98.00 190 ARG A C 1
ATOM 1517 O O . ARG A 1 190 ? -2.304 -6.354 9.329 1.00 98.00 190 ARG A O 1
ATOM 1524 N N . PRO A 1 191 ? -4.277 -5.287 9.180 1.00 97.69 191 PRO A N 1
ATOM 1525 C CA . PRO A 1 191 ? -4.259 -5.264 7.719 1.00 97.69 191 PRO A CA 1
ATOM 1526 C C . PRO A 1 191 ? -3.046 -4.518 7.149 1.00 97.69 191 PRO A C 1
ATOM 1528 O O . PRO A 1 191 ? -2.438 -4.981 6.189 1.00 97.69 191 PRO A O 1
ATOM 1531 N N . ALA A 1 192 ? -2.646 -3.388 7.744 1.00 98.44 192 ALA A N 1
ATOM 1532 C CA . ALA A 1 192 ? -1.455 -2.653 7.316 1.00 98.44 192 ALA A CA 1
ATOM 1533 C C . ALA A 1 192 ? -0.163 -3.476 7.467 1.00 98.44 192 ALA A C 1
ATOM 1535 O O . ALA A 1 192 ? 0.677 -3.473 6.562 1.00 98.44 192 ALA A O 1
ATOM 1536 N N . VAL A 1 193 ? -0.020 -4.197 8.584 1.00 98.31 193 VAL A N 1
ATOM 1537 C CA . VAL A 1 193 ? 1.092 -5.126 8.817 1.00 98.31 193 VAL A CA 1
ATOM 1538 C C . VAL A 1 193 ? 1.070 -6.252 7.791 1.00 98.31 193 VAL A C 1
ATOM 1540 O O . VAL A 1 193 ? 2.097 -6.483 7.165 1.00 98.31 193 VAL A O 1
ATOM 1543 N N . ASP A 1 194 ? -0.076 -6.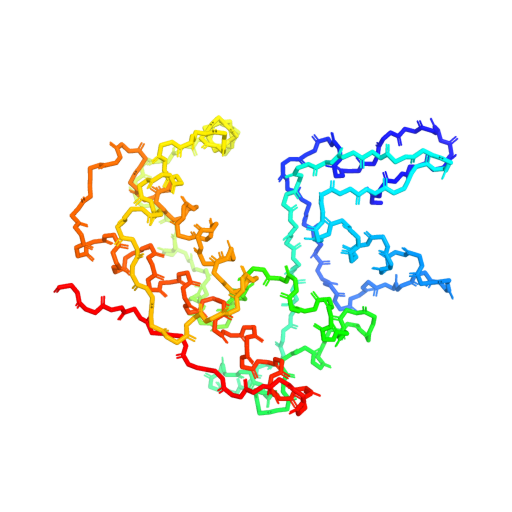885 7.537 1.00 97.69 194 ASP A N 1
ATOM 1544 C CA . ASP A 1 194 ? -0.190 -7.984 6.569 1.00 97.69 194 ASP A CA 1
ATOM 1545 C C . ASP A 1 194 ? 0.238 -7.558 5.157 1.00 97.69 194 ASP A C 1
ATOM 1547 O O . ASP A 1 194 ? 0.954 -8.285 4.463 1.00 97.69 194 ASP A O 1
ATOM 1551 N N . LEU A 1 195 ? -0.161 -6.358 4.723 1.00 98.06 195 LEU A N 1
ATOM 1552 C CA . LEU A 1 195 ? 0.229 -5.819 3.419 1.00 98.06 195 LEU A CA 1
ATOM 1553 C C . LEU A 1 195 ? 1.745 -5.597 3.319 1.00 98.06 195 LEU A C 1
ATOM 1555 O O . LEU A 1 195 ? 2.334 -5.918 2.282 1.00 98.06 195 LEU A O 1
ATOM 1559 N N . ARG A 1 196 ? 2.382 -5.050 4.366 1.00 97.81 196 ARG A N 1
ATOM 1560 C CA . ARG A 1 196 ? 3.835 -4.807 4.381 1.00 97.81 196 ARG A CA 1
ATOM 1561 C C . ARG A 1 196 ? 4.635 -6.093 4.599 1.00 97.81 196 ARG A C 1
ATOM 1563 O O . ARG A 1 196 ? 5.693 -6.255 3.995 1.00 97.81 196 ARG A O 1
ATOM 1570 N N . GLN A 1 197 ? 4.124 -7.027 5.394 1.00 97.62 197 GLN A N 1
ATOM 1571 C CA . GLN A 1 197 ? 4.743 -8.328 5.634 1.00 97.62 197 GLN A CA 1
ATOM 1572 C C . GLN A 1 197 ? 4.896 -9.108 4.325 1.00 97.62 197 GLN A C 1
ATOM 1574 O O . GLN A 1 197 ? 5.966 -9.648 4.074 1.00 97.62 197 GLN A O 1
ATOM 1579 N N . ARG A 1 198 ? 3.905 -9.052 3.423 1.00 96.06 198 ARG A N 1
ATOM 1580 C CA . ARG A 1 198 ? 4.023 -9.646 2.078 1.00 96.06 198 ARG A CA 1
ATOM 1581 C C . ARG A 1 198 ? 5.223 -9.106 1.297 1.00 96.06 198 ARG A C 1
ATOM 1583 O O . ARG A 1 198 ? 5.888 -9.877 0.622 1.00 96.06 198 ARG A O 1
ATOM 1590 N N . ILE A 1 199 ? 5.540 -7.811 1.404 1.00 96.12 199 ILE A N 1
ATOM 1591 C CA . ILE A 1 199 ? 6.747 -7.252 0.769 1.00 96.12 199 ILE A CA 1
ATOM 1592 C C . ILE A 1 199 ? 8.009 -7.873 1.374 1.00 96.12 199 ILE A C 1
ATOM 1594 O O . ILE A 1 199 ? 8.907 -8.268 0.636 1.00 96.12 199 ILE A O 1
ATOM 1598 N N . ARG A 1 200 ? 8.080 -7.989 2.706 1.00 95.81 200 ARG A N 1
ATOM 1599 C CA . ARG A 1 200 ? 9.224 -8.605 3.396 1.00 95.81 200 ARG A CA 1
ATOM 1600 C C . ARG A 1 200 ? 9.405 -10.074 3.029 1.00 95.81 200 ARG A C 1
ATOM 1602 O O . ARG A 1 200 ? 10.539 -10.504 2.834 1.00 95.81 200 ARG A O 1
ATOM 1609 N N . ASP A 1 201 ? 8.307 -10.810 2.914 1.00 95.25 201 ASP A N 1
ATOM 1610 C CA . ASP A 1 201 ? 8.321 -12.217 2.520 1.00 95.25 201 ASP A CA 1
ATOM 1611 C C . ASP A 1 201 ? 8.848 -12.382 1.091 1.00 95.25 201 ASP A C 1
ATOM 1613 O O . ASP A 1 201 ? 9.665 -13.263 0.838 1.00 95.25 201 ASP A O 1
ATOM 1617 N N . GLU A 1 202 ? 8.439 -11.508 0.169 1.00 94.81 202 GLU A N 1
ATOM 1618 C CA . GLU A 1 202 ? 8.942 -11.513 -1.207 1.00 94.81 202 GLU A CA 1
ATOM 1619 C C . GLU A 1 202 ? 10.421 -11.121 -1.292 1.00 94.81 202 GLU A C 1
ATOM 1621 O O . GLU A 1 202 ? 11.198 -11.810 -1.947 1.00 94.81 202 GLU A O 1
ATOM 1626 N N . LEU A 1 203 ? 10.852 -10.080 -0.573 1.00 94.88 203 LEU A N 1
ATOM 1627 C CA . LEU A 1 203 ? 12.267 -9.692 -0.525 1.00 94.88 203 LEU A CA 1
ATOM 1628 C C . LEU A 1 203 ? 13.158 -10.830 -0.013 1.00 94.88 203 LEU A C 1
ATOM 1630 O O . LEU A 1 203 ? 14.216 -11.070 -0.585 1.00 94.88 203 LEU A O 1
ATOM 1634 N N . TYR A 1 204 ? 12.708 -11.562 1.012 1.00 94.19 204 TYR A N 1
ATOM 1635 C CA . TYR A 1 204 ? 13.425 -12.722 1.550 1.00 94.19 204 TYR A CA 1
ATOM 1636 C C . TYR A 1 204 ? 13.583 -13.858 0.526 1.00 94.19 204 TYR A C 1
ATOM 1638 O O . TYR A 1 204 ? 14.623 -14.517 0.496 1.00 94.19 204 TYR A O 1
ATOM 1646 N N . LYS A 1 205 ? 12.567 -14.097 -0.316 1.00 92.75 205 LYS A N 1
ATOM 1647 C CA . LYS A 1 205 ? 12.632 -15.103 -1.393 1.00 92.75 205 LYS A CA 1
ATOM 1648 C C . LYS A 1 205 ? 13.614 -14.689 -2.487 1.00 92.75 205 LYS A C 1
ATOM 1650 O O . LYS A 1 205 ? 14.347 -15.527 -3.006 1.00 92.75 205 LYS A O 1
ATOM 1655 N N . MET A 1 206 ? 13.629 -13.401 -2.823 1.00 91.19 206 MET A N 1
ATOM 1656 C CA . MET A 1 206 ? 14.414 -12.863 -3.934 1.00 91.19 206 MET A CA 1
ATOM 1657 C C . MET A 1 206 ? 15.892 -12.668 -3.589 1.00 91.19 206 MET A C 1
ATOM 1659 O O . MET A 1 206 ? 16.744 -12.829 -4.462 1.00 91.19 206 MET A O 1
ATOM 1663 N N . ASP A 1 207 ? 16.207 -12.313 -2.343 1.00 89.69 207 ASP A N 1
ATOM 1664 C CA . ASP A 1 207 ? 17.559 -11.939 -1.939 1.00 89.69 207 ASP A CA 1
ATOM 1665 C C . ASP A 1 207 ? 17.850 -12.313 -0.479 1.00 89.69 207 ASP A C 1
ATOM 1667 O O . ASP A 1 207 ? 17.167 -11.906 0.463 1.00 89.69 207 ASP A O 1
ATOM 1671 N N . ARG A 1 208 ? 18.925 -13.087 -0.296 1.00 85.81 208 ARG A N 1
ATOM 1672 C CA . ARG A 1 208 ? 19.353 -13.622 1.003 1.00 85.81 208 ARG A CA 1
ATOM 1673 C C . ARG A 1 208 ? 19.917 -12.558 1.944 1.00 85.81 208 ARG A C 1
ATOM 1675 O O . ARG A 1 208 ? 20.072 -12.854 3.128 1.00 85.81 208 ARG A O 1
ATOM 1682 N N . GLU A 1 209 ? 20.241 -11.362 1.451 1.00 88.12 209 GLU A N 1
ATOM 1683 C CA . GLU A 1 209 ? 20.647 -10.236 2.301 1.00 88.12 209 GLU A CA 1
ATOM 1684 C C . GLU A 1 209 ? 19.499 -9.756 3.199 1.00 88.12 209 GLU A C 1
ATOM 1686 O O . GLU A 1 209 ? 19.725 -9.287 4.319 1.00 88.12 209 GLU A O 1
ATOM 1691 N N . TYR A 1 210 ? 18.253 -9.925 2.753 1.00 88.69 210 TYR A N 1
ATOM 1692 C CA . TYR A 1 210 ? 17.089 -9.616 3.567 1.00 88.69 210 TYR A CA 1
ATOM 1693 C C . TYR A 1 210 ? 16.869 -10.738 4.575 1.00 88.69 210 TYR A C 1
ATOM 1695 O O . TYR A 1 210 ? 16.583 -11.872 4.216 1.00 88.69 210 TYR A O 1
ATOM 1703 N N . ALA A 1 211 ? 16.972 -10.436 5.869 1.00 88.38 211 ALA A N 1
ATOM 1704 C CA . ALA A 1 211 ? 16.631 -11.405 6.903 1.00 88.38 211 ALA A CA 1
ATOM 1705 C C . ALA A 1 211 ? 15.123 -11.702 6.896 1.00 88.38 211 ALA A C 1
ATOM 1707 O O . ALA A 1 211 ? 14.298 -10.796 6.709 1.00 88.38 211 ALA A O 1
ATOM 1708 N N . LYS A 1 212 ? 14.773 -12.963 7.183 1.00 89.06 212 LYS A N 1
ATOM 1709 C CA . LYS A 1 212 ? 13.388 -13.358 7.445 1.00 89.06 212 LYS A CA 1
ATOM 1710 C C . LYS A 1 212 ? 12.867 -12.542 8.627 1.00 89.06 212 LYS A C 1
ATOM 1712 O O . LYS A 1 212 ? 13.368 -12.670 9.742 1.00 89.06 212 LYS A O 1
ATOM 1717 N N . ALA A 1 213 ? 11.873 -11.705 8.364 1.00 91.06 213 ALA A N 1
ATOM 1718 C CA . ALA A 1 213 ? 11.252 -10.838 9.353 1.00 91.06 213 ALA A CA 1
ATOM 1719 C C . ALA A 1 213 ? 9.819 -11.301 9.604 1.00 91.06 213 ALA A C 1
ATOM 1721 O O . ALA A 1 213 ? 9.148 -11.761 8.685 1.00 91.06 213 ALA A O 1
ATOM 1722 N N . LYS A 1 214 ? 9.351 -11.163 10.843 1.00 95.88 214 LYS A N 1
ATOM 1723 C CA . LYS A 1 214 ? 7.947 -11.351 11.200 1.00 95.88 214 LYS A CA 1
ATOM 1724 C C . LYS A 1 214 ? 7.525 -10.169 12.055 1.00 95.88 214 LYS A C 1
ATOM 1726 O O . LYS A 1 214 ? 7.847 -10.124 13.241 1.00 95.88 214 LYS A O 1
ATOM 1731 N N . ILE A 1 215 ? 6.873 -9.203 11.422 1.00 96.25 215 ILE A N 1
ATOM 1732 C CA . ILE A 1 215 ? 6.356 -8.016 12.090 1.00 96.25 215 ILE A CA 1
ATOM 1733 C C . ILE A 1 215 ? 5.091 -8.429 12.836 1.00 96.25 215 ILE A C 1
ATOM 1735 O O . ILE A 1 215 ? 4.183 -9.020 12.255 1.00 96.25 215 ILE A O 1
ATOM 1739 N N . GLU A 1 216 ? 5.042 -8.143 14.130 1.00 94.88 216 GLU A N 1
ATOM 1740 C CA . GLU A 1 216 ? 3.914 -8.512 14.983 1.00 94.88 216 GLU A CA 1
ATOM 1741 C C . GLU A 1 216 ? 3.292 -7.252 15.583 1.00 94.88 216 GLU A C 1
ATOM 1743 O O . GLU A 1 216 ? 3.967 -6.245 15.802 1.00 94.88 216 GLU A O 1
ATOM 1748 N N . VAL A 1 217 ? 1.986 -7.295 15.833 1.00 95.25 217 VAL A N 1
ATOM 1749 C CA . VAL A 1 217 ? 1.293 -6.241 16.578 1.00 95.25 217 VAL A CA 1
ATOM 1750 C C . VAL A 1 217 ? 1.328 -6.640 18.045 1.0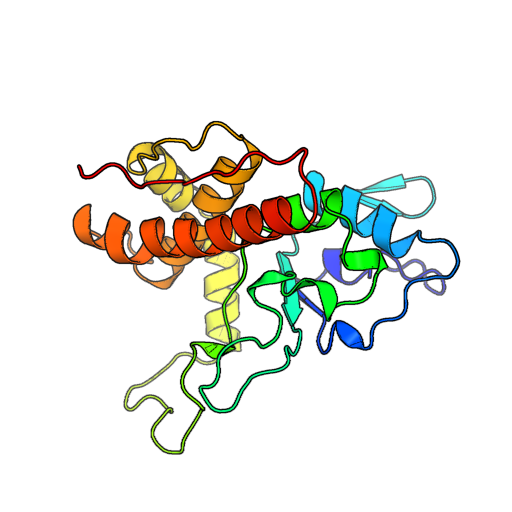0 95.25 217 VAL A C 1
ATOM 1752 O O . VAL A 1 217 ? 0.983 -7.775 18.363 1.00 95.25 217 VAL A O 1
ATOM 1755 N N . ALA A 1 218 ? 1.772 -5.743 18.925 1.00 88.81 218 ALA A N 1
ATOM 1756 C CA . ALA A 1 218 ? 1.706 -6.010 20.354 1.00 88.81 218 ALA A CA 1
ATOM 1757 C C . ALA A 1 218 ? 0.231 -6.091 20.766 1.00 88.81 218 ALA A C 1
ATOM 1759 O O . ALA A 1 218 ? -0.540 -5.171 20.480 1.00 88.81 218 ALA A O 1
ATOM 1760 N N . ASP A 1 219 ? -0.161 -7.185 21.413 1.00 70.38 219 ASP A N 1
ATOM 1761 C CA . ASP A 1 219 ? -1.464 -7.246 22.065 1.00 70.38 219 ASP A CA 1
ATOM 1762 C C . ASP A 1 219 ? -1.420 -6.272 23.256 1.00 70.38 219 ASP A C 1
ATOM 1764 O O . ASP A 1 219 ? -0.524 -6.356 24.101 1.00 70.38 219 ASP A O 1
ATOM 1768 N N . GLY A 1 220 ? -2.313 -5.278 23.229 1.00 56.56 220 GLY A N 1
ATOM 1769 C CA . GLY A 1 220 ? -2.447 -4.256 24.272 1.00 56.56 220 GLY A CA 1
ATOM 1770 C C . GLY A 1 220 ? -3.105 -4.777 25.539 1.00 56.56 220 GLY A C 1
ATOM 1771 O O . GLY A 1 220 ? -3.892 -5.745 25.444 1.00 56.56 220 GLY A O 1
#